Protein AF-A0A094IQG1-F1 (afdb_monomer)

Organism: NCBI:txid1517416

pLDDT: mean 90.73, std 9.0, range [49.84, 98.5]

Secondary structure (DSSP, 8-state):
-----HHHHTTTS---SS--HHHHHHHHHHHHIIIIII---B-TTSPBPHHHHHHHHHHHHHHHHHTT-SSSS-SEEEEEEEETTEEEEEEEE--HHHHHHHHHT----SSS-HHHHHHHHHHHHHHHHHHHHHHHHHHHHHHHHHHHHHHHHHHHS---S-PPSS-HHHHHHHHHHHHHHHHHHHHHHHHHHHHHTT--EEEETTEEEE---HHHIIIIIHHHHHHHTSGGGHHHHHHHHHHHHHHHHT-S-HHHHHHHHHHHHHHHHHHHTT---S---SHHHHHHHHH-GGGT-SS-HHHHHHHHHHIIIIIHHHHS--TTSPPP---HHHHHHHHHHHHHHHHHHHTT-

Foldseek 3Di:
DQDDFQCVLCVPFFQD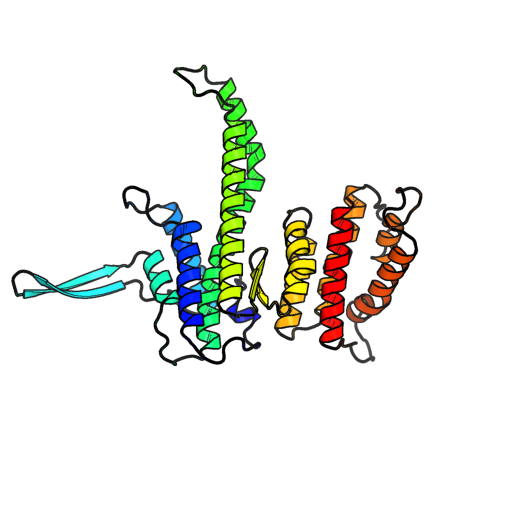QDCDPLLLVLLVQLLCLLCPQQQPQADPVRDGDPVSLVLLVVLQVNLCVNVVHPGLAAQKDWDWDADPNDTDIDMDGDRSSVSLVCNSNPDDPPPDGSRSSSRSSVRSSLQSLLVSLVVLVVLVVCLVVVLVVQQVVVVPDDDDDDDDDDRPSVVSVVVSVVSVVSSVVSQVSSQVSCVVSVGQWHDADSDIAGHDDPCCCVPFVVLLRVLCNPPLLVQLVVLLVQLRSCLSNVHPQSLQSLLSSLLSLLVSLCVVLVQDDPPDPGSLVSLCSCCDVVSVRVDHDVVSVVNVCCCVPRHVLQVDDQVPHDRDDDDSVRSVVSNRVSRVSSSVSSVSD

Radius of gyration: 25.02 Å; Cα contacts (8 Å, |Δi|>4): 399; chains: 1; bounding box: 59×79×74 Å

Structure (mmCIF, N/CA/C/O backbone):
data_AF-A0A094IQG1-F1
#
_entry.id   AF-A0A094IQG1-F1
#
loop_
_atom_site.group_PDB
_atom_site.id
_atom_site.type_symbol
_atom_site.label_atom_id
_atom_site.label_alt_id
_atom_site.label_comp_id
_atom_site.label_asym_id
_atom_site.label_entity_id
_atom_site.label_seq_id
_atom_site.pdbx_PDB_ins_code
_atom_site.Cartn_x
_atom_site.Cartn_y
_atom_site.Cartn_z
_atom_site.occupancy
_atom_site.B_iso_or_equiv
_atom_site.auth_seq_id
_atom_site.auth_comp_id
_atom_site.auth_asym_id
_atom_site.auth_atom_id
_atom_site.pdbx_PDB_model_num
ATOM 1 N N . MET A 1 1 ? 17.086 -0.876 8.211 1.00 49.84 1 MET A N 1
ATOM 2 C CA . MET A 1 1 ? 15.683 -1.314 8.330 1.00 49.84 1 MET A CA 1
ATOM 3 C C . MET A 1 1 ? 15.337 -1.868 6.968 1.00 49.84 1 MET A C 1
ATOM 5 O O . MET A 1 1 ? 15.550 -1.136 6.011 1.00 49.84 1 MET A O 1
ATOM 9 N N . LEU A 1 2 ? 14.987 -3.151 6.881 1.00 68.75 2 LEU A N 1
ATOM 10 C CA . LEU A 1 2 ? 14.598 -3.777 5.615 1.00 68.75 2 LEU A CA 1
ATOM 11 C C . LEU A 1 2 ? 13.294 -3.133 5.148 1.00 68.75 2 LEU A C 1
ATOM 13 O O . LEU A 1 2 ? 12.380 -2.956 5.956 1.00 68.75 2 LEU A O 1
ATOM 17 N N . THR A 1 3 ? 13.241 -2.727 3.887 1.00 82.38 3 THR A N 1
ATOM 18 C CA . THR A 1 3 ? 12.018 -2.232 3.266 1.00 82.38 3 THR A CA 1
ATOM 19 C C . THR A 1 3 ? 11.293 -3.425 2.687 1.00 82.38 3 THR A C 1
ATOM 21 O O . THR A 1 3 ? 11.772 -4.069 1.761 1.00 82.38 3 THR A O 1
ATOM 24 N N . ASP A 1 4 ? 10.122 -3.707 3.231 1.00 87.50 4 ASP A N 1
ATOM 25 C CA . ASP A 1 4 ? 9.270 -4.746 2.691 1.00 87.50 4 ASP A CA 1
ATOM 26 C C . ASP A 1 4 ? 8.713 -4.329 1.317 1.00 87.50 4 ASP A C 1
ATOM 28 O O . ASP A 1 4 ? 8.066 -3.276 1.195 1.00 87.50 4 ASP A O 1
ATOM 32 N N . ILE A 1 5 ? 9.022 -5.124 0.288 1.00 95.06 5 ILE A N 1
ATOM 33 C CA . ILE A 1 5 ? 8.666 -4.871 -1.111 1.00 95.06 5 ILE A CA 1
ATOM 34 C C . ILE A 1 5 ? 7.831 -6.013 -1.682 1.00 95.06 5 ILE A C 1
ATOM 36 O O . ILE A 1 5 ? 8.091 -7.187 -1.423 1.00 95.06 5 ILE A O 1
ATOM 40 N N . PHE A 1 6 ? 6.878 -5.659 -2.546 1.00 95.62 6 PHE A N 1
ATOM 41 C CA . PHE A 1 6 ? 6.045 -6.597 -3.303 1.00 95.62 6 PHE A CA 1
ATOM 42 C C . PHE A 1 6 ? 6.820 -7.791 -3.892 1.00 95.62 6 PHE A C 1
ATOM 44 O O . PHE A 1 6 ? 6.388 -8.932 -3.756 1.00 95.62 6 PHE A O 1
ATOM 51 N N . ALA A 1 7 ? 7.989 -7.559 -4.499 1.00 95.38 7 ALA A N 1
ATOM 52 C CA . ALA A 1 7 ? 8.772 -8.629 -5.118 1.00 95.38 7 ALA A CA 1
ATOM 53 C C . ALA A 1 7 ? 9.269 -9.695 -4.134 1.00 95.38 7 ALA A C 1
ATOM 55 O O . ALA A 1 7 ? 9.339 -10.862 -4.507 1.00 95.38 7 ALA A O 1
ATOM 56 N N . TYR A 1 8 ? 9.588 -9.313 -2.896 1.00 93.56 8 TYR A N 1
ATOM 57 C CA . TYR A 1 8 ? 10.029 -10.258 -1.871 1.00 93.56 8 TYR A CA 1
ATOM 58 C C . TYR A 1 8 ? 8.866 -10.964 -1.196 1.00 93.56 8 TYR A C 1
ATOM 60 O O . TYR A 1 8 ? 8.952 -12.170 -0.985 1.00 93.56 8 TYR A O 1
ATOM 68 N N . ARG A 1 9 ? 7.757 -10.259 -0.947 1.00 92.81 9 ARG A N 1
ATOM 69 C CA . ARG A 1 9 ? 6.551 -10.882 -0.382 1.00 92.81 9 ARG A CA 1
ATOM 70 C C . ARG A 1 9 ? 5.997 -11.993 -1.259 1.00 92.81 9 ARG A C 1
ATOM 72 O O . ARG A 1 9 ? 5.558 -13.015 -0.752 1.00 92.81 9 ARG A O 1
ATOM 79 N N . TYR A 1 10 ? 6.067 -11.809 -2.572 1.00 92.75 10 TYR A N 1
ATOM 80 C CA . TYR A 1 10 ? 5.525 -12.759 -3.537 1.00 92.75 10 TYR A CA 1
ATOM 81 C C . TYR A 1 10 ? 6.598 -13.543 -4.280 1.00 92.75 10 TYR A C 1
ATOM 83 O O . TYR A 1 10 ? 6.317 -14.039 -5.364 1.00 92.75 10 TYR A O 1
ATOM 91 N N . LEU A 1 11 ? 7.819 -13.660 -3.751 1.00 89.88 11 LEU A N 1
ATOM 92 C CA . LEU A 1 11 ? 8.928 -14.308 -4.460 1.00 89.88 11 LEU A CA 1
ATOM 93 C C . LEU A 1 11 ? 8.567 -15.722 -4.949 1.00 89.88 11 LEU A C 1
ATOM 95 O O . LEU A 1 11 ? 8.823 -16.054 -6.105 1.00 89.88 11 LEU A O 1
ATOM 99 N N . ASP A 1 12 ? 7.899 -16.498 -4.096 1.00 88.31 12 ASP A N 1
ATOM 100 C CA . ASP A 1 12 ? 7.552 -17.901 -4.343 1.00 88.31 12 ASP A CA 1
ATOM 101 C C . ASP A 1 12 ? 6.150 -18.102 -4.949 1.00 88.31 12 ASP A C 1
ATOM 103 O O . ASP A 1 12 ? 5.735 -19.239 -5.174 1.00 88.31 12 ASP A O 1
ATOM 107 N N . SER A 1 13 ? 5.429 -17.016 -5.258 1.00 89.44 13 SER A N 1
ATOM 108 C CA . SER A 1 13 ? 4.052 -17.055 -5.776 1.00 89.44 13 SER A CA 1
ATOM 109 C C . SER A 1 13 ? 4.001 -16.509 -7.206 1.00 89.44 13 SER A C 1
ATOM 111 O O . SER A 1 13 ? 3.870 -15.295 -7.369 1.00 89.44 13 SER A O 1
ATOM 113 N N . PRO A 1 14 ? 4.131 -17.334 -8.263 1.00 91.19 14 PRO A N 1
ATOM 114 C CA . PRO A 1 14 ? 4.124 -16.863 -9.649 1.00 91.19 14 PRO A CA 1
ATOM 115 C C . PRO A 1 14 ? 2.818 -16.144 -10.009 1.00 91.19 14 PRO A C 1
ATOM 117 O O . PRO A 1 14 ? 1.730 -16.674 -9.789 1.00 91.19 14 PRO A O 1
ATOM 120 N N . ILE A 1 15 ? 2.928 -14.944 -10.582 1.00 92.56 15 ILE A N 1
ATOM 121 C CA . ILE A 1 15 ? 1.790 -14.125 -11.030 1.00 92.56 15 ILE A CA 1
ATOM 122 C C . ILE A 1 15 ? 1.839 -13.921 -12.552 1.00 92.56 15 ILE A C 1
ATOM 124 O O . ILE A 1 15 ? 0.788 -13.875 -13.193 1.00 92.56 15 ILE A O 1
ATOM 128 N N . TRP A 1 16 ? 3.036 -13.818 -13.145 1.00 94.94 16 TRP A N 1
ATOM 129 C CA . TRP A 1 16 ? 3.202 -13.643 -14.594 1.00 94.94 16 TRP A CA 1
ATOM 130 C C . TRP A 1 16 ? 4.013 -14.762 -15.246 1.00 94.94 16 TRP A C 1
ATOM 132 O O . TRP A 1 16 ? 5.219 -14.870 -15.047 1.00 94.94 16 TRP A O 1
ATOM 142 N N . ASP A 1 17 ? 3.383 -15.501 -16.157 1.00 93.12 17 ASP A N 1
ATOM 143 C CA . ASP A 1 17 ? 4.080 -16.500 -16.981 1.00 93.12 17 ASP A CA 1
ATOM 144 C C . ASP A 1 17 ? 4.894 -15.868 -18.127 1.00 93.12 17 ASP A C 1
ATOM 146 O O . ASP A 1 17 ? 5.839 -16.464 -18.644 1.00 93.12 17 ASP A O 1
ATOM 150 N N . SER A 1 18 ? 4.522 -14.660 -18.565 1.00 94.69 18 SER A N 1
ATOM 151 C CA . SER A 1 18 ? 5.183 -13.943 -19.661 1.00 94.69 18 SER A CA 1
ATOM 152 C C . SER A 1 18 ? 5.024 -12.426 -19.531 1.00 94.69 18 SER A C 1
ATOM 154 O O . SER A 1 18 ? 4.114 -11.941 -18.857 1.00 94.69 18 SER A O 1
ATOM 156 N N . PHE A 1 19 ? 5.913 -11.672 -20.184 1.00 96.19 19 PHE A N 1
ATOM 157 C CA . PHE A 1 19 ? 5.814 -10.217 -20.272 1.00 96.19 19 PHE A CA 1
ATOM 158 C C . PHE A 1 19 ? 5.072 -9.832 -21.552 1.00 96.19 19 PHE A C 1
ATOM 160 O O . PHE A 1 19 ? 5.657 -9.760 -22.634 1.00 96.19 19 PHE A O 1
ATOM 167 N N . ASP A 1 20 ? 3.764 -9.629 -21.427 1.00 94.56 20 ASP A N 1
ATOM 168 C CA . ASP A 1 20 ? 2.890 -9.266 -22.535 1.00 94.56 20 ASP A CA 1
ATOM 169 C C . ASP A 1 20 ? 2.614 -7.750 -22.595 1.00 94.56 20 ASP A C 1
ATOM 171 O O . ASP A 1 20 ? 3.061 -6.941 -21.774 1.00 94.56 20 ASP A O 1
ATOM 175 N N . GLU A 1 21 ? 1.833 -7.345 -23.595 1.00 94.75 21 GLU A N 1
ATOM 176 C CA . GLU A 1 21 ? 1.438 -5.948 -23.773 1.00 94.75 21 GLU A CA 1
ATOM 177 C C . GLU A 1 21 ? 0.577 -5.424 -22.606 1.00 94.75 21 GLU A C 1
ATOM 179 O O . GLU A 1 21 ? 0.576 -4.218 -22.346 1.00 94.75 21 GLU A O 1
ATOM 184 N N . ASN A 1 22 ? -0.136 -6.292 -21.877 1.00 94.69 22 ASN A N 1
ATOM 185 C CA . ASN A 1 22 ? -0.904 -5.880 -20.701 1.00 94.69 22 ASN A CA 1
ATOM 186 C C . ASN A 1 22 ? 0.029 -5.533 -19.541 1.00 94.69 22 ASN A C 1
ATOM 188 O O . ASN A 1 22 ? -0.123 -4.460 -18.958 1.00 94.69 22 ASN A O 1
ATOM 192 N N . ALA A 1 23 ? 1.026 -6.376 -19.260 1.00 95.62 23 ALA A N 1
ATOM 193 C CA . ALA A 1 23 ? 2.052 -6.111 -18.258 1.00 95.62 23 ALA A CA 1
ATOM 194 C C . ALA A 1 23 ? 2.813 -4.817 -18.580 1.00 95.62 23 ALA A C 1
ATOM 196 O O . ALA A 1 23 ? 2.917 -3.928 -17.732 1.00 95.62 23 ALA A O 1
ATOM 197 N N . ARG A 1 24 ? 3.242 -4.637 -19.837 1.00 97.38 24 ARG A N 1
ATOM 198 C CA . ARG A 1 24 ? 3.905 -3.401 -20.282 1.00 97.38 24 ARG A CA 1
ATOM 199 C C . ARG A 1 24 ? 3.027 -2.164 -20.067 1.00 97.38 24 ARG A C 1
ATOM 201 O O . ARG A 1 24 ? 3.486 -1.161 -19.519 1.00 97.38 24 ARG A O 1
ATOM 208 N N . ARG A 1 25 ? 1.753 -2.212 -20.479 1.00 97.25 25 ARG A N 1
ATOM 209 C CA . ARG A 1 25 ? 0.804 -1.097 -20.292 1.00 97.25 25 ARG A CA 1
ATOM 210 C C . ARG A 1 25 ? 0.544 -0.803 -18.824 1.00 97.25 25 ARG A C 1
ATOM 212 O O . ARG A 1 25 ? 0.448 0.372 -18.478 1.00 97.25 25 ARG A O 1
ATOM 219 N N . LEU A 1 26 ? 0.429 -1.831 -17.987 1.00 97.81 26 LEU A N 1
ATOM 220 C CA . LEU A 1 26 ? 0.222 -1.681 -16.553 1.00 97.81 26 LEU A CA 1
ATOM 221 C C . LEU A 1 26 ? 1.387 -0.921 -15.911 1.00 97.81 26 LEU A C 1
ATOM 223 O O . LEU A 1 26 ? 1.141 0.045 -15.193 1.00 97.81 26 LEU A O 1
ATOM 227 N N . LEU A 1 27 ? 2.634 -1.287 -16.227 1.00 98.25 27 LEU A N 1
ATOM 228 C CA . LEU A 1 27 ? 3.822 -0.597 -15.711 1.00 98.25 27 LEU A CA 1
ATOM 229 C C . LEU A 1 27 ? 3.877 0.868 -16.161 1.00 98.25 27 LEU A C 1
ATOM 231 O O . LEU A 1 27 ? 4.081 1.757 -15.334 1.00 98.25 27 LEU A O 1
ATOM 235 N N . VAL A 1 28 ? 3.602 1.140 -17.443 1.00 98.31 28 VAL A N 1
ATOM 236 C CA . VAL A 1 28 ? 3.510 2.516 -17.966 1.00 98.31 28 VAL A CA 1
ATOM 237 C C . VAL A 1 28 ? 2.436 3.314 -17.227 1.00 98.31 28 VAL A C 1
ATOM 239 O O . VAL A 1 28 ? 2.679 4.438 -16.795 1.00 98.31 28 VAL A O 1
ATOM 242 N N . GLN A 1 29 ? 1.237 2.753 -17.075 1.00 98.25 29 GLN A N 1
ATOM 243 C CA . GLN A 1 29 ? 0.121 3.439 -16.425 1.00 98.25 29 GLN A CA 1
ATOM 244 C C . GLN A 1 29 ? 0.401 3.688 -14.941 1.00 98.25 29 GLN A C 1
ATOM 246 O O . GLN A 1 29 ? 0.196 4.805 -14.472 1.00 98.25 29 GLN A O 1
ATOM 251 N N . GLY A 1 30 ? 0.922 2.689 -14.227 1.00 98.25 30 GLY A N 1
ATOM 252 C CA . GLY A 1 30 ? 1.315 2.815 -12.827 1.00 98.25 30 GLY A CA 1
ATOM 253 C C . GLY A 1 30 ? 2.385 3.887 -12.627 1.00 98.25 30 GLY A C 1
ATOM 254 O O . GLY A 1 30 ? 2.223 4.762 -11.776 1.00 98.25 30 GLY A O 1
ATOM 255 N N . PHE A 1 31 ? 3.424 3.899 -13.469 1.00 98.38 31 PHE A N 1
ATOM 256 C CA . PHE A 1 31 ? 4.454 4.936 -13.423 1.00 98.38 31 PHE A CA 1
ATOM 257 C C . PHE A 1 31 ? 3.881 6.334 -13.667 1.00 98.38 31 PHE A C 1
ATOM 259 O O . PHE A 1 31 ? 4.200 7.266 -12.932 1.00 98.38 31 PHE A O 1
ATOM 266 N N . ARG A 1 32 ? 2.992 6.491 -14.654 1.00 98.06 32 ARG A N 1
ATOM 267 C CA . ARG A 1 32 ? 2.353 7.782 -14.944 1.00 98.06 32 ARG A CA 1
ATOM 268 C C . ARG A 1 32 ? 1.488 8.282 -13.792 1.00 98.06 32 ARG A C 1
ATOM 270 O O . ARG A 1 32 ? 1.509 9.475 -13.519 1.00 98.06 32 ARG A O 1
ATOM 277 N N . ILE A 1 33 ? 0.783 7.406 -13.071 1.00 98.19 33 ILE A N 1
ATOM 278 C CA . ILE A 1 33 ? 0.056 7.816 -11.857 1.00 98.19 33 ILE A CA 1
ATOM 279 C C . ILE A 1 33 ? 1.041 8.391 -10.828 1.00 98.19 33 ILE A C 1
ATOM 281 O O . ILE A 1 33 ? 0.826 9.486 -10.305 1.00 98.19 33 ILE A O 1
ATOM 285 N N . VAL A 1 34 ? 2.168 7.714 -10.596 1.00 98.06 34 VAL A N 1
ATOM 286 C CA . VAL A 1 34 ? 3.210 8.205 -9.681 1.00 98.06 34 VAL A CA 1
ATOM 287 C C . VAL A 1 34 ? 3.781 9.549 -10.152 1.00 98.06 34 VAL A C 1
ATOM 289 O O . VAL A 1 34 ? 3.859 10.495 -9.366 1.00 98.06 34 VAL A O 1
ATOM 292 N N . ALA A 1 35 ? 4.154 9.649 -11.427 1.00 97.12 35 ALA A N 1
ATOM 293 C CA . ALA A 1 35 ? 4.825 10.810 -12.001 1.00 97.12 35 ALA A CA 1
ATOM 294 C C . ALA A 1 35 ? 3.927 12.039 -12.160 1.00 97.12 35 ALA A C 1
ATOM 296 O O . ALA A 1 35 ? 4.385 13.159 -11.954 1.00 97.12 35 ALA A O 1
ATOM 297 N N . GLU A 1 36 ? 2.659 11.846 -12.512 1.00 95.12 36 GLU A N 1
ATOM 298 C CA . GLU A 1 36 ? 1.751 12.933 -12.886 1.00 95.12 36 GLU A CA 1
ATOM 299 C C . GLU A 1 36 ? 0.766 13.293 -11.769 1.00 95.12 36 GLU A C 1
ATOM 301 O O . GLU A 1 36 ? 0.328 14.440 -11.701 1.00 95.12 36 GLU A O 1
ATOM 306 N N . GLN A 1 37 ? 0.420 12.348 -10.885 1.00 94.81 37 GLN A N 1
ATOM 307 C CA . GLN A 1 37 ? -0.615 12.547 -9.860 1.00 94.81 37 GLN A CA 1
ATOM 308 C C . GLN A 1 37 ? -0.031 12.601 -8.445 1.00 94.81 37 GLN A C 1
ATOM 310 O O . GLN A 1 37 ? -0.411 13.473 -7.662 1.00 94.81 37 GLN A O 1
ATOM 315 N N . LEU A 1 38 ? 0.911 11.709 -8.108 1.00 95.38 38 LEU A N 1
ATOM 316 C CA . LEU A 1 38 ? 1.458 11.634 -6.746 1.00 95.38 38 LEU A CA 1
ATOM 317 C C . LEU A 1 38 ? 2.616 12.608 -6.522 1.00 95.38 38 LEU A C 1
ATOM 319 O O . LEU A 1 38 ? 2.606 13.374 -5.554 1.00 95.38 38 LEU A O 1
ATOM 323 N N . PHE A 1 39 ? 3.613 12.588 -7.414 1.00 95.69 39 PHE A N 1
ATOM 324 C CA . PHE A 1 39 ? 4.854 13.353 -7.270 1.00 95.69 39 PHE A CA 1
ATOM 325 C C . PHE A 1 39 ? 5.301 14.058 -8.564 1.00 95.69 39 PHE A C 1
ATOM 327 O O . PHE A 1 39 ? 6.392 13.766 -9.072 1.00 95.69 39 PHE A O 1
ATOM 334 N N . PRO A 1 40 ? 4.530 15.048 -9.063 1.00 94.06 40 PRO A N 1
ATOM 335 C CA . PRO A 1 40 ? 4.929 15.850 -10.218 1.00 94.06 40 PRO A CA 1
ATOM 336 C C . PRO A 1 40 ? 6.295 16.505 -10.015 1.00 94.06 40 PRO A C 1
ATOM 338 O O . PRO A 1 40 ? 6.467 17.318 -9.101 1.00 94.06 40 PRO A O 1
ATOM 341 N N . TYR A 1 41 ? 7.253 16.161 -10.878 1.00 92.00 41 TYR A N 1
ATOM 342 C CA . TYR A 1 41 ? 8.649 16.586 -10.741 1.00 92.00 41 TYR A CA 1
ATOM 343 C C . TYR A 1 41 ? 8.864 18.066 -11.074 1.00 92.00 41 TYR A C 1
ATOM 345 O O . TYR A 1 41 ? 9.612 18.758 -10.379 1.00 92.00 41 TYR A O 1
ATOM 353 N N . TYR A 1 42 ? 8.164 18.559 -12.096 1.00 91.56 42 TYR A N 1
ATOM 354 C CA . TYR A 1 42 ? 8.255 19.939 -12.561 1.00 91.56 42 TYR A CA 1
ATOM 355 C C . TYR A 1 42 ? 7.078 20.789 -12.057 1.00 91.56 42 TYR A C 1
ATOM 357 O O . TYR A 1 42 ? 5.987 20.283 -11.762 1.00 91.56 42 TYR A O 1
ATOM 365 N N . ASP A 1 43 ? 7.306 22.089 -11.888 1.00 89.19 43 ASP A N 1
ATOM 366 C CA . ASP A 1 43 ? 6.255 23.081 -11.662 1.00 89.19 43 ASP A CA 1
ATOM 367 C C . ASP A 1 43 ? 5.591 23.521 -12.981 1.00 89.19 43 ASP A C 1
ATOM 369 O O . ASP A 1 43 ? 5.961 23.075 -14.066 1.00 89.19 43 ASP A O 1
ATOM 373 N N . ALA A 1 44 ? 4.588 24.399 -12.892 1.00 87.00 44 ALA A N 1
ATOM 374 C CA . ALA A 1 44 ? 3.877 24.910 -14.067 1.00 87.00 44 ALA A CA 1
ATOM 375 C C . ALA A 1 44 ? 4.775 25.711 -15.035 1.00 87.00 44 ALA A C 1
ATOM 377 O O . ALA A 1 44 ? 4.396 25.916 -16.184 1.00 87.00 44 ALA A O 1
ATOM 378 N N . ASN A 1 45 ? 5.955 26.144 -14.583 1.00 88.25 45 ASN A N 1
ATOM 379 C CA . ASN A 1 45 ? 6.942 26.878 -15.370 1.00 88.25 45 ASN A CA 1
ATOM 380 C C . ASN A 1 45 ? 8.056 25.961 -15.910 1.00 88.25 45 ASN A C 1
ATOM 382 O O . ASN A 1 45 ? 8.989 26.451 -16.543 1.00 88.25 45 ASN A O 1
ATOM 386 N N . GLY A 1 46 ? 7.986 24.649 -15.653 1.00 86.94 46 GLY A N 1
ATOM 387 C CA . GLY A 1 46 ? 8.995 23.675 -16.064 1.00 86.94 46 GLY A CA 1
ATOM 388 C C . GLY A 1 46 ? 10.220 23.592 -15.147 1.00 86.94 46 GLY A C 1
ATOM 389 O O . GLY A 1 46 ? 11.181 22.908 -15.492 1.00 86.94 46 GLY A O 1
ATOM 390 N N . ASN A 1 47 ? 10.214 24.243 -13.980 1.00 89.62 47 ASN A N 1
ATOM 391 C CA . ASN A 1 47 ? 11.325 24.161 -13.030 1.00 89.62 47 ASN A CA 1
ATOM 392 C C . ASN A 1 47 ? 11.207 22.925 -12.138 1.00 89.62 47 ASN A C 1
ATOM 394 O O . ASN A 1 47 ? 10.110 22.519 -11.751 1.00 89.62 47 ASN A O 1
ATOM 398 N N . GLU A 1 48 ? 12.346 22.352 -11.753 1.00 90.50 48 GLU A N 1
ATOM 399 C CA . GLU A 1 48 ? 12.382 21.226 -10.820 1.00 90.50 48 GLU A CA 1
ATOM 400 C C . GLU A 1 48 ? 11.899 21.632 -9.423 1.00 90.50 48 GLU A C 1
ATOM 402 O O . GLU A 1 48 ? 12.378 22.605 -8.832 1.00 90.50 48 GLU A O 1
ATOM 407 N N . LYS A 1 49 ? 11.014 20.827 -8.832 1.00 91.75 49 LYS A N 1
ATOM 408 C CA . LYS A 1 49 ? 10.635 20.980 -7.425 1.00 91.75 49 LYS A CA 1
ATOM 409 C C . LYS A 1 49 ? 11.667 20.294 -6.537 1.00 91.75 49 LYS A C 1
ATOM 411 O O . LYS A 1 49 ? 11.867 19.081 -6.622 1.00 91.75 49 LYS A O 1
ATOM 416 N N . SER A 1 50 ? 12.275 21.048 -5.623 1.00 89.62 50 SER A N 1
ATOM 417 C CA . SER A 1 50 ? 13.266 20.523 -4.670 1.00 89.62 50 SER A CA 1
ATOM 418 C C . SER A 1 50 ? 12.719 19.368 -3.821 1.00 89.62 50 SER A C 1
ATOM 420 O O . SER A 1 50 ? 13.412 18.371 -3.618 1.00 89.62 50 SER A O 1
ATOM 422 N N . GLU A 1 51 ? 11.459 19.463 -3.385 1.00 90.88 51 GLU A N 1
ATOM 423 C CA . GLU A 1 51 ? 10.784 18.396 -2.643 1.00 90.88 51 GLU A CA 1
ATOM 424 C C . GLU A 1 51 ? 10.618 17.132 -3.495 1.00 90.88 51 GLU A C 1
ATOM 426 O O . GLU A 1 51 ? 10.950 16.038 -3.040 1.00 90.88 51 GLU A O 1
ATOM 431 N N . ALA A 1 52 ? 10.169 17.269 -4.749 1.00 91.56 52 ALA A N 1
ATOM 432 C CA . ALA A 1 52 ? 10.018 16.129 -5.647 1.00 91.56 52 ALA A CA 1
ATOM 433 C C . ALA A 1 52 ? 11.372 15.448 -5.878 1.00 91.56 52 ALA A C 1
ATOM 435 O O . ALA A 1 52 ? 11.483 14.233 -5.727 1.00 91.56 52 ALA A O 1
ATOM 436 N N . ARG A 1 53 ? 12.434 16.219 -6.131 1.00 93.31 53 ARG A N 1
ATOM 437 C CA . ARG A 1 53 ? 13.795 15.686 -6.283 1.00 93.31 53 ARG A CA 1
ATOM 438 C C . ARG A 1 53 ? 14.231 14.828 -5.091 1.00 93.31 53 ARG A C 1
ATOM 440 O O . ARG A 1 53 ? 14.828 13.769 -5.295 1.00 93.31 53 ARG A O 1
ATOM 447 N N . ALA A 1 54 ? 13.919 15.253 -3.866 1.00 95.25 54 ALA A N 1
ATOM 448 C CA . ALA A 1 54 ? 14.210 14.477 -2.663 1.00 95.25 54 ALA A CA 1
ATOM 449 C C . ALA A 1 54 ? 13.401 13.168 -2.604 1.00 95.25 54 ALA A C 1
ATOM 451 O O . ALA A 1 54 ? 13.971 12.122 -2.299 1.00 95.25 54 ALA A O 1
ATOM 452 N N . ILE A 1 55 ? 12.109 13.206 -2.953 1.00 95.62 55 ILE A N 1
ATOM 453 C CA . ILE A 1 55 ? 11.230 12.023 -2.979 1.00 95.62 55 ILE A CA 1
ATOM 454 C C . ILE A 1 55 ? 11.736 10.986 -3.981 1.00 95.62 55 ILE A C 1
ATOM 456 O O . ILE A 1 55 ? 11.983 9.845 -3.601 1.00 95.62 55 ILE A O 1
ATOM 460 N N . TRP A 1 56 ? 11.946 11.380 -5.239 1.00 97.56 56 TRP A N 1
ATOM 461 C CA . TRP A 1 56 ? 12.424 10.475 -6.291 1.00 97.56 56 TRP A CA 1
ATOM 462 C C . TRP A 1 56 ? 13.798 9.890 -5.953 1.00 97.56 56 TRP A C 1
ATOM 464 O O . TRP A 1 56 ? 14.040 8.700 -6.148 1.00 97.56 56 TRP A O 1
ATOM 474 N N . GLY A 1 57 ? 14.688 10.701 -5.370 1.00 96.75 57 GLY A N 1
ATOM 475 C CA . GLY A 1 57 ? 15.966 10.220 -4.849 1.00 96.75 57 GLY A CA 1
ATOM 476 C C . GLY A 1 57 ? 15.811 9.201 -3.714 1.00 96.75 57 GLY A C 1
ATOM 477 O O . GLY A 1 57 ? 16.569 8.233 -3.665 1.00 96.75 57 GLY A O 1
ATOM 478 N N . GLY A 1 58 ? 14.838 9.401 -2.822 1.00 96.50 58 GLY A N 1
ATOM 479 C CA . GLY A 1 58 ? 14.501 8.475 -1.742 1.00 96.50 58 GLY A CA 1
ATOM 480 C C . GLY A 1 58 ? 13.942 7.146 -2.250 1.00 96.50 58 GLY A C 1
ATOM 481 O O . GLY A 1 58 ? 14.441 6.100 -1.846 1.00 96.50 58 GLY A O 1
ATOM 482 N N . LEU A 1 59 ? 12.976 7.181 -3.175 1.00 97.19 59 LEU A N 1
ATOM 483 C CA . LEU A 1 59 ? 12.381 5.986 -3.788 1.00 97.19 59 LEU A CA 1
ATOM 484 C C . LEU A 1 59 ? 13.430 5.140 -4.514 1.00 97.19 59 LEU A C 1
ATOM 486 O O . LEU A 1 59 ? 13.531 3.942 -4.260 1.00 97.19 59 LEU A O 1
ATOM 490 N N . ASN A 1 60 ? 14.269 5.778 -5.338 1.00 97.38 60 ASN A N 1
ATOM 491 C CA . ASN A 1 60 ? 15.381 5.106 -6.008 1.00 97.38 60 ASN A CA 1
ATOM 492 C C . ASN A 1 60 ? 16.312 4.415 -5.007 1.00 97.38 60 ASN A C 1
ATOM 494 O O . ASN A 1 60 ? 16.650 3.256 -5.195 1.00 97.38 60 ASN A O 1
ATOM 498 N N . LYS A 1 61 ? 16.716 5.108 -3.932 1.00 96.69 61 LYS A N 1
ATOM 499 C CA . LYS A 1 61 ? 17.619 4.533 -2.924 1.00 96.69 61 LYS A CA 1
ATOM 500 C C . LYS A 1 61 ? 16.990 3.370 -2.161 1.00 96.69 61 LYS A C 1
ATOM 502 O O . LYS A 1 61 ? 17.676 2.377 -1.958 1.00 96.69 61 LYS A O 1
ATOM 507 N N . LYS A 1 62 ? 15.729 3.505 -1.730 1.00 95.88 62 LYS A N 1
ATOM 508 C CA . LYS A 1 62 ? 15.009 2.461 -0.986 1.00 95.88 62 LYS A CA 1
ATOM 509 C C . LYS A 1 62 ? 14.938 1.181 -1.818 1.00 95.88 62 LYS A C 1
ATOM 511 O O . LYS A 1 62 ? 15.452 0.161 -1.386 1.00 95.88 62 LYS A O 1
ATOM 516 N N . LEU A 1 63 ? 14.403 1.255 -3.039 1.00 97.69 63 LEU A N 1
ATOM 517 C CA . LEU A 1 63 ? 14.255 0.059 -3.869 1.00 97.69 63 LEU A CA 1
ATOM 518 C C . LEU A 1 63 ? 15.599 -0.488 -4.364 1.00 97.69 63 LEU A C 1
ATOM 520 O O . LEU A 1 63 ? 15.795 -1.697 -4.345 1.00 97.69 63 LEU A O 1
ATOM 524 N N . ALA A 1 64 ? 16.545 0.370 -4.768 1.00 97.31 64 ALA A N 1
ATOM 525 C CA . ALA A 1 64 ? 17.861 -0.099 -5.203 1.00 97.31 64 ALA A CA 1
ATOM 526 C C . ALA A 1 64 ? 18.586 -0.852 -4.079 1.00 97.31 64 ALA A C 1
ATOM 528 O O . ALA A 1 64 ? 19.215 -1.867 -4.347 1.00 97.31 64 ALA A O 1
ATOM 529 N N . MET A 1 65 ? 18.450 -0.402 -2.826 1.00 96.12 65 MET A N 1
ATOM 530 C CA . MET A 1 65 ? 19.004 -1.108 -1.670 1.00 96.12 65 MET A CA 1
ATOM 531 C C . MET A 1 65 ? 18.415 -2.511 -1.525 1.00 96.12 65 MET A C 1
ATOM 533 O O . MET A 1 65 ? 19.185 -3.453 -1.360 1.00 96.12 65 MET A O 1
ATOM 537 N N . GLU A 1 66 ? 1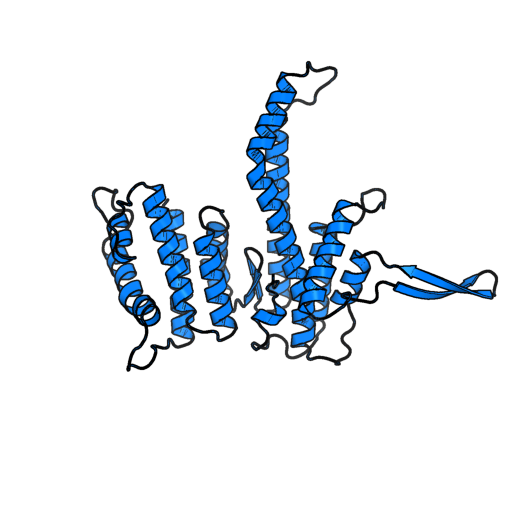7.091 -2.652 -1.629 1.00 95.56 66 GLU A N 1
ATOM 538 C CA . GLU A 1 66 ? 16.450 -3.967 -1.532 1.00 95.56 66 GLU A CA 1
ATOM 539 C C . GLU A 1 66 ? 16.863 -4.880 -2.686 1.00 95.56 66 GLU A C 1
ATOM 541 O O . GLU A 1 66 ? 17.206 -6.028 -2.442 1.00 95.56 66 GLU A O 1
ATOM 546 N N . LEU A 1 67 ? 16.933 -4.371 -3.920 1.00 95.94 67 LEU A N 1
ATOM 547 C CA . LEU A 1 67 ? 17.327 -5.148 -5.105 1.00 95.94 67 LEU A CA 1
ATOM 548 C C . LEU A 1 67 ? 18.847 -5.378 -5.235 1.00 95.94 67 LEU A C 1
ATOM 550 O O . LEU A 1 67 ? 19.302 -5.954 -6.221 1.00 95.94 67 LEU A O 1
ATOM 554 N N . GLY A 1 68 ? 19.662 -4.900 -4.288 1.00 95.38 68 GLY A N 1
ATOM 555 C CA . GLY A 1 68 ? 21.123 -5.035 -4.348 1.00 95.38 68 GLY A CA 1
ATOM 556 C C . GLY A 1 68 ? 21.797 -4.199 -5.449 1.00 95.38 68 GLY A C 1
ATOM 557 O O . GLY A 1 68 ? 22.895 -4.524 -5.903 1.00 95.38 68 GLY A O 1
ATOM 558 N N . LEU A 1 69 ? 21.160 -3.110 -5.881 1.00 95.69 69 LEU A N 1
ATOM 559 C CA . LEU A 1 69 ? 21.622 -2.195 -6.924 1.00 95.69 69 LEU A CA 1
ATOM 560 C C . LEU A 1 69 ? 22.214 -0.904 -6.332 1.00 95.69 69 LEU A C 1
ATOM 562 O O . LEU A 1 69 ? 21.852 -0.453 -5.247 1.00 95.69 69 LEU A O 1
ATOM 566 N N . LYS A 1 70 ? 23.112 -0.246 -7.079 1.00 95.12 70 LYS A N 1
ATOM 567 C CA . LYS A 1 70 ? 23.604 1.103 -6.720 1.00 95.12 70 LYS A CA 1
ATOM 568 C C . LYS A 1 70 ? 22.576 2.195 -7.029 1.00 95.12 70 LYS A C 1
ATOM 570 O O . LYS A 1 70 ? 22.407 3.132 -6.255 1.00 95.12 70 LYS A O 1
ATOM 575 N N . ASP A 1 71 ? 21.924 2.068 -8.175 1.00 96.12 71 ASP A N 1
ATOM 576 C CA . ASP A 1 71 ? 20.835 2.901 -8.676 1.00 96.12 71 ASP A CA 1
ATOM 577 C C . ASP A 1 71 ? 19.921 1.996 -9.511 1.00 96.12 71 ASP A C 1
ATOM 579 O O . ASP A 1 71 ? 20.388 0.989 -10.048 1.00 96.12 71 ASP A O 1
ATOM 583 N N . LEU A 1 72 ? 18.639 2.348 -9.631 1.00 97.38 72 LEU A N 1
ATOM 584 C CA . LEU A 1 72 ? 17.667 1.532 -10.367 1.00 97.38 72 LEU A CA 1
ATOM 585 C C . LEU A 1 72 ? 17.967 1.456 -11.874 1.00 97.38 72 LEU A C 1
ATOM 587 O O . LEU A 1 72 ? 17.715 0.442 -12.512 1.00 97.38 72 LEU A O 1
ATOM 591 N N . SER A 1 73 ? 18.549 2.511 -12.442 1.00 97.06 73 SER A N 1
ATOM 592 C CA . SER A 1 73 ? 19.093 2.520 -13.803 1.00 97.06 73 SER A CA 1
ATOM 593 C C . SER A 1 73 ? 20.369 3.362 -13.855 1.00 97.06 73 SER A C 1
ATOM 595 O O . SER A 1 73 ? 20.724 4.026 -12.877 1.00 97.06 73 SER A O 1
ATOM 597 N N . SER A 1 74 ? 21.044 3.408 -15.012 1.00 95.00 74 SER A N 1
ATOM 598 C CA . SER A 1 74 ? 22.199 4.301 -15.195 1.00 95.00 74 SER A CA 1
ATOM 599 C C . SER A 1 74 ? 21.822 5.755 -14.863 1.00 95.00 74 SER A C 1
ATOM 601 O O . SER A 1 74 ? 20.902 6.294 -15.487 1.00 95.00 74 SER A O 1
ATOM 603 N N . PRO A 1 75 ? 22.522 6.419 -13.923 1.00 93.88 75 PRO A N 1
ATOM 604 C CA . PRO A 1 75 ? 22.273 7.817 -13.589 1.00 93.88 75 PRO A CA 1
ATOM 605 C C . PRO A 1 75 ? 22.937 8.787 -14.570 1.00 93.88 75 PRO A C 1
ATOM 607 O O . PRO A 1 75 ? 22.744 9.993 -14.447 1.00 93.88 75 PRO A O 1
ATOM 610 N N . ILE A 1 76 ? 23.735 8.283 -15.513 1.00 93.44 76 ILE A N 1
ATOM 611 C CA . ILE A 1 76 ? 24.488 9.074 -16.486 1.00 93.44 76 ILE A CA 1
ATOM 612 C C . ILE A 1 76 ? 24.072 8.721 -17.911 1.00 93.44 76 ILE A C 1
ATOM 614 O O . ILE A 1 76 ? 23.710 7.576 -18.200 1.00 93.44 76 ILE A O 1
ATOM 618 N N . TYR A 1 77 ? 24.173 9.703 -18.801 1.00 91.75 77 TYR A N 1
ATOM 619 C CA . TYR A 1 77 ? 24.046 9.515 -20.242 1.00 91.75 77 TYR A CA 1
ATOM 620 C C . TYR A 1 77 ? 25.269 10.039 -20.974 1.00 91.75 77 TYR A C 1
ATOM 622 O O . TYR A 1 77 ? 25.981 10.924 -20.494 1.00 91.75 77 TYR A O 1
ATOM 630 N N . GLY A 1 78 ? 25.475 9.496 -22.167 1.00 90.12 78 GLY A N 1
ATOM 631 C CA . GLY A 1 78 ? 26.519 9.911 -23.083 1.00 90.12 78 GLY A CA 1
ATOM 632 C C . GLY A 1 78 ? 26.150 9.520 -24.506 1.00 90.12 78 GLY A C 1
ATOM 633 O O . GLY A 1 78 ? 25.778 8.373 -24.743 1.00 90.12 78 GLY A O 1
ATOM 634 N N . TYR A 1 79 ? 26.220 10.461 -25.440 1.00 91.25 79 TYR A N 1
ATOM 635 C CA . TYR A 1 79 ? 26.023 10.203 -26.865 1.00 91.25 79 TYR A CA 1
ATOM 636 C C . TYR A 1 79 ? 26.816 11.202 -27.710 1.00 91.25 79 TYR A C 1
ATOM 638 O O . TYR A 1 79 ? 27.224 12.264 -27.240 1.00 91.25 79 TYR A O 1
ATOM 646 N N . TYR A 1 80 ? 27.042 10.859 -28.977 1.00 92.62 80 TYR A N 1
ATOM 647 C CA . TYR A 1 80 ? 27.626 11.784 -29.944 1.00 92.62 80 TYR A CA 1
ATOM 648 C C . TYR A 1 80 ? 26.526 12.615 -30.608 1.00 92.62 80 TYR A C 1
ATOM 650 O O . TYR A 1 80 ? 25.544 12.057 -31.091 1.00 92.62 80 TYR A O 1
ATOM 658 N N . SER A 1 81 ? 26.710 13.932 -30.645 1.00 90.31 81 SER A N 1
ATOM 659 C CA . SER A 1 81 ? 25.859 14.880 -31.366 1.00 90.31 81 SER A CA 1
ATOM 660 C C . SER A 1 81 ? 26.670 15.573 -32.458 1.00 90.31 81 SER A C 1
ATOM 662 O O . SER A 1 81 ? 27.833 15.919 -32.236 1.00 90.31 81 SER A O 1
ATOM 664 N N . ASP A 1 82 ? 26.068 15.777 -33.627 1.00 90.31 82 ASP A N 1
ATOM 665 C CA . ASP A 1 82 ? 26.696 16.512 -34.722 1.00 90.31 82 ASP A CA 1
ATOM 666 C C . ASP A 1 82 ? 26.416 18.011 -34.562 1.00 90.31 82 ASP A C 1
ATOM 668 O O . ASP A 1 82 ? 25.269 18.459 -34.596 1.00 90.31 82 ASP A O 1
ATOM 672 N N . TRP A 1 83 ? 27.473 18.808 -34.412 1.00 82.00 83 TRP A N 1
ATOM 673 C CA . TRP A 1 83 ? 27.387 20.268 -34.397 1.00 82.00 83 TRP A CA 1
ATOM 674 C C . TRP A 1 83 ? 28.362 20.833 -35.426 1.00 82.00 83 TRP A C 1
ATOM 676 O O . TRP A 1 83 ? 29.552 20.522 -35.410 1.00 82.00 83 TRP A O 1
ATOM 686 N N . ASN A 1 84 ? 27.845 21.615 -36.379 1.00 84.81 84 ASN A N 1
ATOM 687 C CA . ASN A 1 84 ? 28.605 22.132 -37.526 1.00 84.81 84 ASN A CA 1
ATOM 688 C C . ASN A 1 84 ? 29.407 21.056 -38.294 1.00 84.81 84 ASN A C 1
ATOM 690 O O . ASN A 1 84 ? 30.516 21.312 -38.756 1.00 84.81 84 ASN A O 1
ATOM 694 N N . GLY A 1 85 ? 28.855 19.844 -38.430 1.00 86.44 85 GLY A N 1
ATOM 695 C CA . GLY A 1 85 ? 29.478 18.744 -39.178 1.00 86.44 85 GLY A CA 1
ATOM 696 C C . GLY A 1 85 ? 30.581 17.981 -38.434 1.00 86.44 85 GLY A C 1
ATOM 697 O O . GLY A 1 85 ? 31.133 17.040 -38.997 1.00 86.44 85 GLY A O 1
ATOM 698 N N . ASN A 1 86 ? 30.879 18.339 -37.180 1.00 88.38 86 ASN A N 1
ATOM 699 C CA . ASN A 1 86 ? 31.798 17.600 -36.316 1.00 88.38 86 ASN A CA 1
ATOM 700 C C . ASN A 1 86 ? 31.032 16.838 -35.228 1.00 88.38 86 ASN A C 1
ATOM 702 O O . ASN A 1 86 ? 30.077 17.357 -34.647 1.00 88.38 86 ASN A O 1
ATOM 706 N N . LYS A 1 87 ? 31.495 15.623 -34.913 1.00 91.25 87 LYS A N 1
ATOM 707 C CA . LYS A 1 87 ? 30.966 14.822 -33.802 1.00 91.25 87 LYS A CA 1
ATOM 708 C C . LYS A 1 87 ? 31.489 15.355 -32.474 1.00 91.25 87 LYS A C 1
ATOM 710 O O . LYS A 1 87 ? 32.692 15.320 -32.220 1.00 91.25 87 LYS A O 1
ATOM 715 N N . HIS A 1 88 ? 30.582 15.770 -31.601 1.00 91.25 88 HIS A N 1
ATOM 716 C CA . HIS A 1 88 ? 30.877 16.174 -30.232 1.00 91.25 88 HIS A CA 1
ATOM 717 C C . HIS A 1 88 ? 30.271 15.174 -29.248 1.00 91.25 88 HIS A C 1
ATOM 719 O O . HIS A 1 88 ? 29.115 14.779 -29.381 1.00 91.25 88 HIS A O 1
ATOM 725 N N . TRP A 1 89 ? 31.055 14.751 -28.255 1.00 91.12 89 TRP A N 1
ATOM 726 C CA . TRP A 1 89 ? 30.549 13.933 -27.155 1.00 91.12 89 TRP A CA 1
ATOM 727 C C . TRP A 1 89 ? 29.759 14.810 -26.182 1.00 91.12 89 TRP A C 1
ATOM 729 O O . TRP A 1 89 ? 30.288 15.789 -25.654 1.00 91.12 89 TRP A O 1
ATOM 739 N N . VAL A 1 90 ? 28.503 14.450 -25.941 1.00 90.75 90 VAL A N 1
ATOM 740 C CA . VAL A 1 90 ? 27.620 15.095 -24.971 1.00 90.75 90 VAL A CA 1
ATOM 741 C C . VAL A 1 90 ? 27.333 14.089 -23.870 1.00 90.75 90 VAL A C 1
ATOM 743 O O . VAL A 1 90 ? 26.820 13.005 -24.137 1.00 90.75 90 VAL A O 1
ATOM 746 N N . SER A 1 91 ? 27.637 14.449 -22.627 1.00 93.00 91 SER A N 1
ATOM 747 C CA . SER A 1 91 ? 27.329 13.628 -21.456 1.00 93.00 91 SER A CA 1
ATOM 748 C C . SER A 1 91 ? 26.787 14.461 -20.310 1.00 93.00 91 SER A C 1
ATOM 750 O O . SER A 1 91 ? 27.096 15.646 -20.192 1.00 93.00 91 SER A O 1
ATOM 752 N N . GLY A 1 92 ? 26.024 13.819 -19.436 1.00 92.31 92 GLY A N 1
ATOM 753 C CA . GLY A 1 92 ? 25.469 14.440 -18.245 1.00 92.31 92 GLY A CA 1
ATOM 754 C C . GLY A 1 92 ? 24.873 13.407 -17.302 1.00 92.31 92 GLY A C 1
ATOM 755 O O . GLY A 1 92 ? 25.061 12.200 -17.475 1.00 92.31 92 GLY A O 1
ATOM 756 N N . SER A 1 93 ? 24.142 13.900 -16.309 1.00 93.25 93 SER A N 1
ATOM 757 C CA . SER A 1 93 ? 23.427 13.066 -15.348 1.00 93.25 93 SER A CA 1
ATOM 758 C C . SER A 1 93 ? 21.929 13.218 -15.539 1.00 93.25 93 SER A C 1
ATOM 760 O O . SER A 1 93 ? 21.426 14.329 -15.704 1.00 93.25 93 SER A O 1
ATOM 762 N N . TRP A 1 94 ? 21.217 12.102 -15.479 1.00 94.19 94 TRP A N 1
ATOM 763 C CA . TRP A 1 94 ? 19.766 12.092 -15.506 1.00 94.19 94 TRP A CA 1
ATOM 764 C C . TRP A 1 94 ? 19.178 12.606 -14.185 1.00 94.19 94 TRP A C 1
ATOM 766 O O . TRP A 1 94 ? 19.688 12.276 -13.105 1.00 94.19 94 TRP A O 1
ATOM 776 N N . PRO A 1 95 ? 18.063 13.359 -14.237 1.00 94.38 95 PRO A N 1
ATOM 777 C CA . PRO A 1 95 ? 17.207 13.567 -13.078 1.00 94.38 95 PRO A CA 1
ATOM 778 C C . PRO A 1 95 ? 16.770 12.231 -12.470 1.00 94.38 95 PRO A C 1
ATOM 780 O O . PRO A 1 95 ? 16.599 11.234 -13.175 1.00 94.38 95 PRO A O 1
ATOM 783 N N . LYS A 1 96 ? 16.535 12.194 -11.152 1.00 94.81 96 LYS A N 1
ATOM 784 C CA . LYS A 1 96 ? 16.158 10.933 -10.486 1.00 94.81 96 LYS A CA 1
ATOM 785 C C . LYS A 1 96 ? 14.812 10.376 -10.955 1.00 94.81 96 LYS A C 1
ATOM 787 O O . LYS A 1 96 ? 14.657 9.160 -10.938 1.00 94.81 96 LYS A O 1
ATOM 792 N N . ILE A 1 97 ? 13.893 11.222 -11.431 1.00 96.38 97 ILE A N 1
ATOM 793 C CA . ILE A 1 97 ? 12.663 10.757 -12.089 1.00 96.38 97 ILE A CA 1
ATOM 794 C C . ILE A 1 97 ? 12.978 9.922 -13.336 1.00 96.38 97 ILE A C 1
ATOM 796 O O . ILE A 1 97 ? 12.472 8.814 -13.442 1.00 96.38 97 ILE A O 1
ATOM 800 N N . THR A 1 98 ? 13.880 10.382 -14.207 1.00 96.81 98 THR A N 1
ATOM 801 C CA . THR A 1 98 ? 14.286 9.664 -15.426 1.00 96.81 98 THR A CA 1
ATOM 802 C C . THR A 1 98 ? 15.006 8.355 -15.104 1.00 96.81 98 THR A C 1
ATOM 804 O O . THR A 1 98 ? 14.814 7.362 -15.792 1.00 96.81 98 THR A O 1
ATOM 807 N N . VAL A 1 99 ? 15.796 8.312 -14.025 1.00 97.50 99 VAL A N 1
ATOM 808 C CA . VAL A 1 99 ? 16.404 7.054 -13.548 1.00 97.50 99 VAL A CA 1
ATOM 809 C C . VAL A 1 99 ? 15.331 6.037 -13.143 1.00 97.50 99 VAL A C 1
ATOM 811 O O . VAL A 1 99 ? 15.399 4.869 -13.513 1.00 97.50 99 VAL A O 1
ATOM 814 N N . CYS A 1 100 ? 14.311 6.476 -12.404 1.00 98.25 100 CYS A N 1
ATOM 815 C CA . CYS A 1 100 ? 13.211 5.593 -12.012 1.00 98.25 100 CYS A CA 1
ATOM 816 C C . CYS A 1 100 ? 12.350 5.193 -13.218 1.00 98.25 100 CYS A C 1
ATOM 818 O O . CYS A 1 100 ? 11.950 4.039 -13.322 1.00 98.25 100 CYS A O 1
ATOM 820 N N . GLU A 1 101 ? 12.097 6.123 -14.139 1.00 98.25 101 GLU A N 1
ATOM 821 C CA . GLU A 1 101 ? 11.360 5.883 -15.381 1.00 98.25 101 GLU A CA 1
ATOM 822 C C . GLU A 1 101 ? 12.040 4.812 -16.230 1.00 98.25 101 GLU A C 1
ATOM 824 O O . GLU A 1 101 ? 11.411 3.821 -16.585 1.00 98.25 101 GLU A O 1
ATOM 829 N N . ASN A 1 102 ? 13.342 4.960 -16.480 1.00 98.00 102 ASN A N 1
ATOM 830 C CA . ASN A 1 102 ? 14.120 4.008 -17.267 1.00 98.00 102 ASN A CA 1
ATOM 831 C C . ASN A 1 102 ? 14.127 2.606 -16.647 1.00 98.00 102 ASN A C 1
ATOM 833 O O . ASN A 1 102 ? 14.190 1.623 -17.374 1.00 98.00 102 ASN A O 1
ATOM 837 N N . PHE A 1 103 ? 14.063 2.501 -15.318 1.00 98.38 103 PHE A N 1
ATOM 838 C CA . PHE A 1 103 ? 13.934 1.215 -14.636 1.00 98.38 103 PHE A CA 1
ATOM 839 C C . PHE A 1 103 ? 12.537 0.605 -14.802 1.00 98.38 103 PHE A C 1
ATOM 841 O O . PHE A 1 103 ? 12.409 -0.559 -15.188 1.00 98.38 103 PHE A O 1
ATOM 848 N N . VAL A 1 104 ? 11.484 1.385 -14.526 1.00 98.12 104 VAL A N 1
ATOM 849 C CA . VAL A 1 104 ? 10.097 0.894 -14.571 1.00 98.12 104 VAL A CA 1
ATOM 850 C C . VAL A 1 104 ? 9.658 0.572 -16.000 1.00 98.12 104 VAL A C 1
ATOM 852 O O . VAL A 1 104 ? 8.898 -0.369 -16.215 1.00 98.12 104 VAL A O 1
ATOM 855 N N . LEU A 1 105 ? 10.146 1.336 -16.976 1.00 98.06 105 LEU A N 1
ATOM 856 C CA . LEU A 1 105 ? 9.779 1.230 -18.388 1.00 98.06 105 LEU A CA 1
ATOM 857 C C . LEU A 1 105 ? 10.854 0.546 -19.239 1.00 98.06 105 LEU A C 1
ATOM 859 O O . LEU A 1 105 ? 10.793 0.633 -20.465 1.00 98.06 105 LEU A O 1
ATOM 863 N N . ALA A 1 106 ? 11.829 -0.114 -18.605 1.00 97.00 106 ALA A N 1
ATOM 864 C CA . ALA A 1 106 ? 12.848 -0.882 -19.307 1.00 97.00 106 ALA A CA 1
ATOM 865 C C . ALA A 1 106 ? 12.207 -1.883 -20.282 1.00 97.00 106 ALA A C 1
ATOM 867 O O . ALA A 1 106 ? 11.154 -2.462 -20.000 1.00 97.00 106 ALA A O 1
ATOM 868 N N . GLU A 1 107 ? 12.857 -2.112 -21.420 1.00 96.00 107 GLU A N 1
ATOM 869 C CA . GLU A 1 107 ? 12.474 -3.212 -22.299 1.00 96.00 107 GLU A CA 1
ATOM 870 C C . GLU A 1 107 ? 12.784 -4.547 -21.615 1.00 96.00 107 GLU A C 1
ATOM 872 O O . GLU A 1 107 ? 13.802 -4.695 -20.936 1.00 96.00 107 GLU A O 1
ATOM 877 N N . TYR A 1 108 ? 11.887 -5.518 -21.775 1.00 96.75 108 TYR A N 1
ATOM 878 C CA . TYR A 1 108 ? 12.111 -6.861 -21.263 1.00 96.75 108 TYR A CA 1
ATOM 879 C C . TYR A 1 108 ? 13.030 -7.626 -22.216 1.00 96.75 108 TYR A C 1
ATOM 881 O O . TYR A 1 108 ? 12.657 -7.909 -23.354 1.00 96.75 108 TYR A O 1
ATOM 889 N N . ASP A 1 109 ? 14.226 -7.960 -21.741 1.00 95.25 109 ASP A N 1
ATOM 890 C CA . ASP A 1 109 ? 15.273 -8.635 -22.516 1.00 95.25 109 ASP A CA 1
ATOM 891 C C . ASP A 1 109 ? 15.365 -10.147 -22.244 1.00 95.25 109 ASP A C 1
ATOM 893 O O . ASP A 1 109 ? 16.176 -10.841 -22.857 1.00 95.25 109 ASP A O 1
ATOM 897 N N . GLY A 1 110 ? 14.539 -10.673 -21.332 1.00 94.50 110 GLY A N 1
ATOM 898 C CA . GLY A 1 110 ? 14.547 -12.086 -20.952 1.00 94.50 110 GLY A CA 1
ATOM 899 C C . GLY A 1 110 ? 15.699 -12.506 -20.033 1.00 94.50 110 GLY A C 1
ATOM 900 O O . GLY A 1 110 ? 15.859 -13.700 -19.790 1.00 94.50 110 GLY A O 1
ATOM 901 N N . SER A 1 111 ? 16.498 -11.566 -19.512 1.00 94.75 111 SER A N 1
ATOM 902 C CA . SER A 1 111 ? 17.608 -11.865 -18.589 1.00 94.75 111 SER A CA 1
ATOM 903 C C . SER A 1 111 ? 17.150 -12.414 -17.231 1.00 94.75 111 SER A C 1
ATOM 905 O O . SER A 1 111 ? 17.882 -13.160 -16.582 1.00 94.75 111 SER A O 1
ATOM 907 N N . VAL A 1 112 ? 15.927 -12.074 -16.826 1.00 96.12 112 VAL A N 1
ATOM 908 C CA . VAL A 1 112 ? 15.221 -12.587 -15.644 1.00 96.12 112 VAL A CA 1
ATOM 909 C C . VAL A 1 112 ? 13.847 -13.120 -16.052 1.00 96.12 112 VAL A C 1
ATOM 911 O O . VAL A 1 112 ? 13.371 -12.859 -17.163 1.00 96.12 112 VAL A O 1
ATOM 914 N N . THR A 1 113 ? 13.173 -13.856 -15.166 1.00 97.44 113 THR A N 1
ATOM 915 C CA . THR A 1 113 ? 11.797 -14.303 -15.434 1.00 97.44 113 THR A CA 1
ATOM 916 C C . THR A 1 113 ? 10.867 -13.098 -15.601 1.00 97.44 113 THR A C 1
ATOM 918 O O . THR A 1 113 ? 11.084 -12.041 -15.005 1.00 97.44 113 THR A O 1
ATOM 921 N N . ALA A 1 114 ? 9.824 -13.237 -16.423 1.00 97.19 114 ALA A N 1
ATOM 922 C CA . ALA A 1 114 ? 8.839 -12.171 -16.604 1.00 97.19 114 ALA A CA 1
ATOM 923 C C . ALA A 1 114 ? 8.172 -11.790 -15.273 1.00 97.19 114 ALA A C 1
ATOM 925 O O . ALA A 1 114 ? 7.959 -10.612 -14.995 1.00 97.19 114 ALA A O 1
ATOM 926 N N . ASP A 1 115 ? 7.912 -12.790 -14.436 1.00 97.06 115 ASP A N 1
ATOM 927 C CA . ASP A 1 115 ? 7.392 -12.631 -13.086 1.00 97.06 115 ASP A CA 1
ATOM 928 C C . ASP A 1 115 ? 8.280 -11.744 -12.205 1.00 97.06 115 ASP A C 1
ATOM 930 O O . ASP A 1 115 ? 7.821 -10.712 -11.709 1.00 97.06 115 ASP A O 1
ATOM 934 N N . GLN A 1 116 ? 9.569 -12.082 -12.086 1.00 97.44 116 GLN A N 1
ATOM 935 C CA . GLN A 1 116 ? 10.533 -11.274 -11.341 1.00 97.44 116 GLN A CA 1
ATOM 936 C C . GLN A 1 116 ? 10.609 -9.861 -11.921 1.00 97.44 116 GLN A C 1
ATOM 938 O O . GLN A 1 116 ? 10.538 -8.881 -11.177 1.00 97.44 116 GLN A O 1
ATOM 943 N N . PHE A 1 117 ? 10.692 -9.749 -13.253 1.00 98.19 117 PHE A N 1
ATOM 944 C CA . PHE A 1 117 ? 10.755 -8.464 -13.933 1.00 98.19 117 PHE A CA 1
ATOM 945 C C . PHE A 1 117 ? 9.590 -7.573 -13.503 1.00 98.19 117 PHE A C 1
ATOM 947 O O . PHE A 1 117 ? 9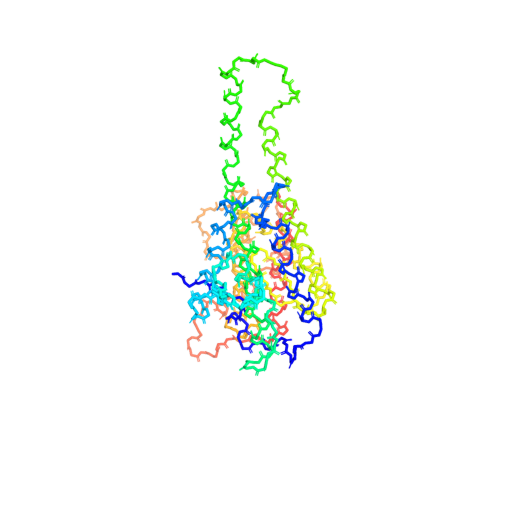.820 -6.490 -12.973 1.00 98.19 117 PHE A O 1
ATOM 954 N N . VAL A 1 118 ? 8.343 -8.023 -13.657 1.00 97.94 118 VAL A N 1
ATOM 955 C CA . VAL A 1 118 ? 7.161 -7.208 -13.345 1.00 97.94 118 VAL A CA 1
ATOM 956 C C . VAL A 1 118 ? 7.060 -6.899 -11.848 1.00 97.94 118 VAL A C 1
ATOM 958 O O . VAL A 1 118 ? 6.789 -5.750 -11.488 1.00 97.94 118 VAL A O 1
ATOM 961 N N . LYS A 1 119 ? 7.340 -7.870 -10.971 1.00 97.94 119 LYS A N 1
ATOM 962 C CA . LYS A 1 119 ? 7.294 -7.697 -9.510 1.00 97.94 119 LYS A CA 1
ATOM 963 C C . LYS A 1 119 ? 8.250 -6.622 -9.001 1.00 97.94 119 LYS A C 1
ATOM 965 O O . LYS A 1 119 ? 7.860 -5.786 -8.182 1.00 97.94 119 LYS A O 1
ATOM 970 N N . GLU A 1 120 ? 9.480 -6.589 -9.503 1.00 98.12 120 GLU A N 1
ATOM 971 C CA . GLU A 1 120 ? 10.460 -5.561 -9.132 1.00 98.12 120 GLU A CA 1
ATOM 972 C C . GLU A 1 120 ? 9.992 -4.152 -9.540 1.00 98.12 120 GLU A C 1
ATOM 974 O O . GLU A 1 120 ? 10.142 -3.198 -8.775 1.00 98.12 120 GLU A O 1
ATOM 979 N N . ARG A 1 121 ? 9.356 -4.004 -10.713 1.00 98.31 121 ARG A N 1
ATOM 980 C CA . ARG A 1 121 ? 8.816 -2.705 -11.162 1.00 98.31 121 ARG A CA 1
ATOM 981 C C . ARG A 1 121 ? 7.550 -2.313 -10.399 1.00 98.31 121 ARG A C 1
ATOM 983 O O . ARG A 1 121 ? 7.385 -1.143 -10.061 1.00 98.31 121 ARG A O 1
ATOM 990 N N . LEU A 1 122 ? 6.670 -3.262 -10.080 1.00 98.06 122 LEU A N 1
ATOM 991 C CA . LEU A 1 122 ? 5.498 -2.994 -9.239 1.00 98.06 122 LEU A CA 1
ATOM 992 C C . LEU A 1 122 ? 5.887 -2.631 -7.805 1.00 98.06 122 LEU A C 1
ATOM 994 O O . LEU A 1 122 ? 5.229 -1.784 -7.207 1.00 98.06 122 LEU A O 1
ATOM 998 N N . SER A 1 123 ? 7.000 -3.165 -7.298 1.00 98.31 123 SER A N 1
ATOM 999 C CA . SER A 1 123 ? 7.569 -2.754 -6.008 1.00 98.31 123 SER A CA 1
ATOM 1000 C C . SER A 1 123 ? 7.889 -1.258 -5.978 1.00 98.31 123 SER A C 1
ATOM 1002 O O . SER A 1 123 ? 7.647 -0.593 -4.974 1.00 98.31 123 SER A O 1
ATOM 1004 N N . PHE A 1 124 ? 8.368 -0.684 -7.090 1.00 98.50 124 PHE A N 1
ATOM 1005 C CA . PHE A 1 124 ? 8.563 0.765 -7.191 1.00 98.50 124 PHE A CA 1
ATOM 1006 C C . PHE A 1 124 ? 7.244 1.533 -7.042 1.00 98.50 124 PHE A C 1
ATOM 1008 O O . PHE A 1 124 ? 7.171 2.511 -6.294 1.00 98.50 124 PHE A O 1
ATOM 1015 N N . ILE A 1 125 ? 6.205 1.089 -7.755 1.00 98.44 125 ILE A N 1
ATOM 1016 C CA . ILE A 1 125 ? 4.883 1.724 -7.738 1.00 98.44 125 ILE A CA 1
ATOM 1017 C C . ILE A 1 125 ? 4.286 1.641 -6.326 1.00 98.44 125 ILE A C 1
ATOM 1019 O O . ILE A 1 125 ? 3.865 2.664 -5.791 1.00 98.44 125 ILE A O 1
ATOM 1023 N N . GLU A 1 126 ? 4.333 0.474 -5.683 1.00 98.31 126 GLU A N 1
ATOM 1024 C CA . GLU A 1 126 ? 3.883 0.283 -4.299 1.00 98.31 126 GLU A CA 1
ATOM 1025 C C . GLU A 1 126 ? 4.585 1.239 -3.325 1.00 98.31 126 GLU A C 1
ATOM 1027 O O . GLU A 1 126 ? 3.921 1.958 -2.576 1.00 98.31 126 GLU A O 1
ATOM 1032 N N . LEU A 1 127 ? 5.921 1.307 -3.367 1.00 97.81 127 LEU A N 1
ATOM 1033 C CA . LEU A 1 127 ? 6.691 2.183 -2.481 1.00 97.81 127 LEU A CA 1
ATOM 1034 C C . LEU A 1 127 ? 6.358 3.662 -2.691 1.00 97.81 127 LEU A C 1
ATOM 1036 O O . LEU A 1 127 ? 6.337 4.429 -1.727 1.00 97.81 127 LEU A O 1
ATOM 1040 N N . ALA A 1 128 ? 6.082 4.078 -3.927 1.00 97.94 128 ALA A N 1
ATOM 1041 C CA . ALA A 1 128 ? 5.660 5.443 -4.211 1.00 97.94 128 ALA A CA 1
ATOM 1042 C C . ALA A 1 128 ? 4.293 5.763 -3.586 1.00 97.94 128 ALA A C 1
ATOM 1044 O O . ALA A 1 128 ? 4.129 6.815 -2.962 1.00 97.94 128 ALA A O 1
ATOM 1045 N N . PHE A 1 129 ? 3.332 4.848 -3.702 1.00 98.00 129 PHE A N 1
ATOM 1046 C CA . PHE A 1 129 ? 2.021 4.992 -3.073 1.00 98.00 129 PHE A CA 1
ATOM 1047 C C . PHE A 1 129 ? 2.122 5.019 -1.542 1.00 98.00 129 PHE A C 1
ATOM 1049 O O . PHE A 1 129 ? 1.606 5.951 -0.920 1.00 98.00 129 PHE A O 1
ATOM 1056 N N . ARG A 1 130 ? 2.890 4.100 -0.945 1.00 95.81 130 ARG A N 1
ATOM 1057 C CA . ARG A 1 130 ? 3.157 4.076 0.502 1.00 95.81 130 ARG A CA 1
ATOM 1058 C C . ARG A 1 130 ? 3.806 5.375 0.980 1.00 95.81 130 ARG A C 1
ATOM 1060 O O . ARG A 1 130 ? 3.365 5.969 1.957 1.00 95.81 130 ARG A O 1
ATOM 1067 N N . GLN A 1 131 ? 4.790 5.892 0.241 1.00 96.00 131 GLN A N 1
ATOM 1068 C CA . GLN A 1 131 ? 5.446 7.159 0.573 1.00 96.00 131 GLN A CA 1
ATOM 1069 C C . GLN A 1 131 ? 4.478 8.352 0.546 1.00 96.00 131 GLN A C 1
ATOM 1071 O O . GLN A 1 131 ? 4.654 9.307 1.310 1.00 96.00 131 GLN A O 1
ATOM 1076 N N . ARG A 1 132 ? 3.481 8.338 -0.348 1.00 95.62 132 ARG A N 1
ATOM 1077 C CA . ARG A 1 132 ? 2.449 9.380 -0.408 1.00 95.62 132 ARG A CA 1
ATOM 1078 C C . ARG A 1 132 ? 1.495 9.271 0.775 1.00 95.62 132 ARG A C 1
ATOM 1080 O O . ARG A 1 132 ? 1.152 10.298 1.357 1.00 95.62 132 ARG A O 1
ATOM 1087 N N . GLU A 1 133 ? 1.101 8.055 1.123 1.00 93.81 133 GLU A N 1
ATOM 1088 C CA . GLU A 1 133 ? 0.244 7.762 2.269 1.00 93.81 133 GLU A CA 1
ATOM 1089 C C . GLU A 1 133 ? 0.892 8.195 3.589 1.00 93.81 133 GLU A C 1
ATOM 1091 O O . GLU A 1 133 ? 0.270 8.923 4.359 1.00 93.81 133 GLU A O 1
ATOM 1096 N N . GLU A 1 134 ? 2.174 7.873 3.795 1.00 92.81 134 GLU A N 1
ATOM 1097 C CA . GLU A 1 134 ? 2.973 8.331 4.943 1.00 92.81 134 GLU A CA 1
ATOM 1098 C C . GLU A 1 134 ? 2.948 9.861 5.072 1.00 92.81 134 GLU A C 1
ATOM 1100 O O . GLU A 1 134 ? 2.602 10.398 6.125 1.00 92.81 134 GLU A O 1
ATOM 1105 N N . LYS A 1 135 ? 3.224 10.581 3.975 1.00 92.62 135 LYS A N 1
ATOM 1106 C CA . LYS A 1 135 ? 3.185 12.051 3.962 1.00 92.62 135 LYS A CA 1
ATOM 1107 C C . LYS A 1 135 ? 1.807 12.605 4.312 1.00 92.62 135 LYS A C 1
ATOM 1109 O O . LYS A 1 135 ? 1.708 13.604 5.020 1.00 92.62 135 LYS A O 1
ATOM 1114 N N . LEU A 1 136 ? 0.739 11.999 3.794 1.00 93.38 136 LEU A N 1
ATOM 1115 C CA . LEU A 1 136 ? -0.623 12.421 4.115 1.00 93.38 136 LEU A CA 1
ATOM 1116 C C . LEU A 1 136 ? -0.973 12.127 5.571 1.00 93.38 136 LEU A C 1
ATOM 1118 O O . LEU A 1 136 ? -1.603 12.963 6.208 1.00 93.38 136 LEU A O 1
ATOM 1122 N N . SER A 1 137 ? -0.518 11.001 6.116 1.00 90.25 137 SER A N 1
ATOM 1123 C CA . SER A 1 137 ? -0.688 10.668 7.530 1.00 90.25 137 SER A CA 1
ATOM 1124 C C . SER A 1 137 ? -0.005 11.699 8.437 1.00 90.25 137 SER A C 1
ATOM 1126 O O . SER A 1 137 ? -0.632 12.228 9.354 1.00 90.25 137 SER A O 1
ATOM 1128 N N . GLU A 1 138 ? 1.231 12.100 8.121 1.00 91.88 138 GLU A N 1
ATOM 1129 C CA . GLU A 1 138 ? 1.946 13.171 8.834 1.00 91.88 138 GLU A CA 1
ATOM 1130 C C . GLU A 1 138 ? 1.224 14.530 8.738 1.00 91.88 138 GLU A C 1
ATOM 1132 O O . GLU A 1 138 ? 1.108 15.274 9.723 1.00 91.88 138 GLU A O 1
ATOM 1137 N N . LEU A 1 139 ? 0.699 14.863 7.554 1.00 90.00 139 LEU A N 1
ATOM 1138 C CA . LEU A 1 139 ? -0.095 16.076 7.338 1.00 90.00 139 LEU A CA 1
ATOM 1139 C C . LEU A 1 139 ? -1.401 16.049 8.143 1.00 90.00 139 LEU A C 1
ATOM 1141 O O . LEU A 1 139 ? -1.729 17.043 8.791 1.00 90.00 139 LEU A O 1
ATOM 1145 N N . ASN A 1 140 ? -2.100 14.915 8.154 1.00 91.19 140 ASN A N 1
ATOM 1146 C CA . ASN A 1 140 ? -3.339 14.708 8.898 1.00 91.19 140 ASN A CA 1
ATOM 1147 C C . ASN A 1 140 ? -3.094 14.809 10.411 1.00 91.19 140 ASN A C 1
ATOM 1149 O O . ASN A 1 140 ? -3.798 15.546 11.099 1.00 91.19 140 ASN A O 1
ATOM 1153 N N . ALA A 1 141 ? -2.051 14.152 10.926 1.00 90.44 141 ALA A N 1
ATOM 1154 C CA . ALA A 1 141 ? -1.712 14.164 12.349 1.00 90.44 141 ALA A CA 1
ATOM 1155 C C . ALA A 1 141 ? -1.289 15.556 12.855 1.00 90.44 141 ALA A C 1
ATOM 1157 O O . ALA A 1 141 ? -1.483 15.893 14.025 1.00 90.44 141 ALA A O 1
ATOM 1158 N N . SER A 1 142 ? -0.715 16.390 11.982 1.00 91.56 142 SER A N 1
ATOM 1159 C CA . SER A 1 142 ? -0.315 17.765 12.310 1.00 91.56 142 SER A CA 1
ATOM 1160 C C . SER A 1 142 ? -1.387 18.820 12.003 1.00 91.56 142 SER A C 1
ATOM 1162 O O . SER A 1 142 ? -1.191 19.993 12.339 1.00 91.56 142 SER A O 1
ATOM 1164 N N . LEU A 1 143 ? -2.523 18.435 11.406 1.00 90.56 143 LEU A N 1
ATOM 1165 C CA . LEU A 1 143 ? -3.525 19.363 10.879 1.00 90.56 143 LEU A CA 1
ATOM 1166 C C . LEU A 1 143 ? -4.091 20.291 11.952 1.00 90.56 143 LEU A C 1
ATOM 1168 O O . LEU A 1 143 ? -4.084 21.505 11.762 1.00 90.56 143 LEU A O 1
ATOM 1172 N N . ASP A 1 144 ? -4.541 19.754 13.086 1.00 89.94 144 ASP A N 1
ATOM 1173 C CA . ASP A 1 144 ? -5.197 20.570 14.114 1.00 89.94 144 ASP A CA 1
ATOM 1174 C C . ASP A 1 144 ? -4.252 21.617 14.709 1.00 89.94 144 ASP A C 1
ATOM 1176 O O . ASP A 1 144 ? -4.641 22.772 14.888 1.00 89.94 144 ASP A O 1
ATOM 1180 N N . LYS A 1 145 ? -2.980 21.259 14.929 1.00 91.69 145 LYS A N 1
ATOM 1181 C CA . LYS A 1 145 ? -1.954 22.213 15.381 1.00 91.69 145 LYS A CA 1
ATOM 1182 C C . LYS A 1 145 ? -1.751 23.331 14.356 1.00 91.69 145 LYS A C 1
ATOM 1184 O O . LYS A 1 145 ? -1.680 24.501 14.727 1.00 91.69 145 LYS A O 1
ATOM 1189 N N . ARG A 1 146 ? -1.701 22.988 13.064 1.00 90.38 146 ARG A N 1
ATOM 1190 C CA . ARG A 1 146 ? -1.550 23.962 11.969 1.00 90.38 146 ARG A CA 1
ATOM 1191 C C . ARG A 1 146 ? -2.768 24.876 11.835 1.00 90.38 146 ARG A C 1
ATOM 1193 O O . ARG A 1 146 ? -2.597 26.070 11.610 1.00 90.38 146 ARG A O 1
ATOM 1200 N N . VAL A 1 147 ? -3.976 24.336 12.004 1.00 90.50 147 VAL A N 1
ATOM 1201 C CA . VAL A 1 147 ? -5.228 25.106 11.995 1.00 90.50 147 VAL A CA 1
ATOM 1202 C C . VAL A 1 147 ? -5.255 26.096 13.159 1.00 90.50 147 VAL A C 1
ATOM 1204 O O . VAL A 1 147 ? -5.443 27.289 12.930 1.00 90.50 147 VAL A O 1
ATOM 1207 N N . GLN A 1 148 ? -4.977 25.638 14.384 1.00 89.62 148 GLN A N 1
ATOM 1208 C CA . GLN A 1 148 ? -4.926 26.503 15.568 1.00 89.62 148 GLN A CA 1
ATOM 1209 C C . GLN A 1 148 ? -3.905 27.635 15.408 1.00 89.62 148 GLN A C 1
ATOM 1211 O O . GLN A 1 148 ? -4.199 28.790 15.723 1.00 89.62 148 GLN A O 1
ATOM 1216 N N . GLN A 1 149 ? -2.719 27.324 14.878 1.00 89.50 149 GLN A N 1
ATOM 1217 C CA . GLN A 1 149 ? -1.695 28.328 14.615 1.00 89.50 149 GLN A CA 1
ATOM 1218 C C . GLN A 1 149 ? -2.157 29.354 13.568 1.00 89.50 149 GLN A C 1
ATOM 1220 O O . GLN A 1 149 ? -2.027 30.557 13.798 1.00 89.50 149 GLN A O 1
ATOM 1225 N N . ALA A 1 150 ? -2.738 28.910 12.450 1.00 86.75 150 ALA A N 1
ATOM 1226 C CA . ALA A 1 150 ? -3.209 29.806 11.394 1.00 86.75 150 ALA A CA 1
ATOM 1227 C C . ALA A 1 150 ? -4.337 30.735 11.875 1.00 86.75 150 ALA A C 1
ATOM 1229 O O . ALA A 1 150 ? -4.366 31.917 11.527 1.00 86.75 150 ALA A O 1
ATOM 1230 N N . GLU A 1 151 ? -5.244 30.228 12.710 1.00 87.31 151 GLU A N 1
ATOM 1231 C CA . GLU A 1 151 ? -6.302 31.027 13.331 1.00 87.31 151 GLU A CA 1
ATOM 1232 C C . GLU A 1 151 ? -5.750 32.053 14.327 1.00 87.31 151 GLU A C 1
ATOM 1234 O O . GLU A 1 151 ? -6.201 33.202 14.346 1.00 87.31 151 GLU A O 1
ATOM 1239 N N . LEU A 1 152 ? -4.759 31.673 15.139 1.00 86.25 152 LEU A N 1
ATOM 1240 C CA . LEU A 1 152 ? -4.106 32.580 16.082 1.00 86.25 152 LEU A CA 1
ATOM 1241 C C . LEU A 1 152 ? -3.363 33.706 15.348 1.00 86.25 152 LEU A C 1
ATOM 1243 O O . LEU A 1 152 ? -3.532 34.881 15.676 1.00 86.25 152 LEU A O 1
ATOM 1247 N N . GLU A 1 153 ? -2.600 33.367 14.308 1.00 84.62 153 GLU A N 1
ATOM 1248 C CA . GLU A 1 153 ? -1.901 34.341 13.464 1.00 84.62 153 GLU A CA 1
ATOM 1249 C C . GLU A 1 153 ? -2.874 35.295 12.757 1.00 84.62 153 GLU A C 1
ATOM 1251 O O . GLU A 1 153 ? -2.604 36.497 12.647 1.00 84.62 153 GLU A O 1
ATOM 1256 N N . ALA A 1 154 ? -4.028 34.785 12.315 1.00 82.56 154 ALA A N 1
ATOM 1257 C CA . ALA A 1 154 ? -5.074 35.590 11.698 1.00 82.56 154 ALA A CA 1
ATOM 1258 C C . ALA A 1 154 ? -5.720 36.585 12.674 1.00 82.56 154 ALA A C 1
ATOM 1260 O O . ALA A 1 154 ? -6.118 37.665 12.236 1.00 82.56 154 ALA A O 1
ATOM 1261 N N . LYS A 1 155 ? -5.793 36.246 13.970 1.00 81.06 155 LYS A N 1
ATOM 1262 C CA . LYS A 1 155 ? -6.275 37.132 15.044 1.00 81.06 155 LYS A CA 1
ATOM 1263 C C . LYS A 1 155 ? -5.231 38.174 15.464 1.00 81.06 15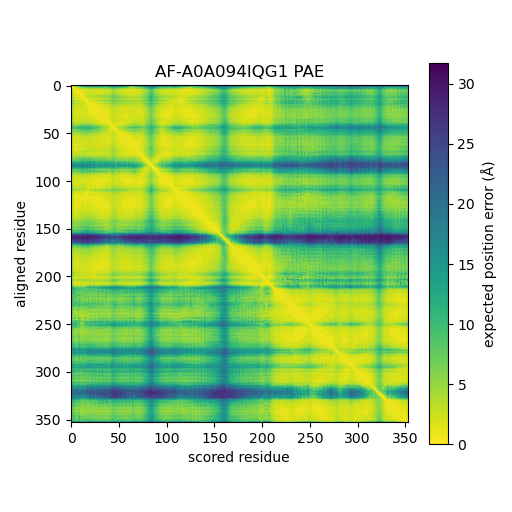5 LYS A C 1
ATOM 1265 O O . LYS A 1 155 ? -5.605 39.287 15.819 1.00 81.06 155 LYS A O 1
ATOM 1270 N N . MET A 1 156 ? -3.939 37.838 15.419 1.00 78.38 156 MET A N 1
ATOM 1271 C CA . MET A 1 156 ? -2.854 38.728 15.865 1.00 78.38 156 MET A CA 1
ATOM 1272 C C . MET A 1 156 ? -2.427 39.781 14.832 1.00 78.38 156 MET A C 1
ATOM 1274 O O . MET A 1 156 ? -1.891 40.822 15.211 1.00 78.38 156 MET A O 1
ATOM 1278 N N . LYS A 1 157 ? -2.633 39.545 13.530 1.00 70.75 157 LYS A N 1
ATOM 1279 C CA . LYS A 1 157 ? -2.247 40.496 12.472 1.00 70.75 157 LYS A CA 1
ATOM 1280 C C . LYS A 1 157 ? -3.468 41.300 11.995 1.00 70.75 157 LYS A C 1
ATOM 1282 O O . LYS A 1 157 ? -4.325 40.715 11.329 1.00 70.75 157 LYS A O 1
ATOM 1287 N N . PRO A 1 158 ? -3.559 42.624 12.257 1.00 56.84 158 PRO A N 1
ATOM 1288 C CA . PRO A 1 158 ? -4.640 43.442 11.713 1.00 56.84 158 PRO A CA 1
ATOM 1289 C C . PRO A 1 158 ? -4.604 43.398 10.182 1.00 56.84 158 PRO A C 1
ATOM 1291 O O . PRO A 1 158 ? -3.544 43.536 9.566 1.00 56.84 158 PRO A O 1
ATOM 1294 N N . ALA A 1 159 ? -5.764 43.165 9.565 1.00 57.94 159 ALA A N 1
ATOM 1295 C CA . ALA A 1 159 ? -5.889 42.995 8.123 1.00 57.94 159 ALA A CA 1
ATOM 1296 C C . ALA A 1 159 ? -5.467 44.276 7.381 1.00 57.94 159 ALA A C 1
ATOM 1298 O O . ALA A 1 159 ? -6.209 45.253 7.326 1.00 57.94 159 ALA A O 1
ATOM 1299 N N . ARG A 1 160 ? -4.268 44.278 6.787 1.00 51.59 160 ARG A N 1
ATOM 1300 C CA . ARG A 1 160 ? -3.879 45.262 5.771 1.00 51.59 160 ARG A CA 1
ATOM 1301 C C . ARG A 1 160 ? -4.228 44.691 4.394 1.00 51.59 160 ARG A C 1
ATOM 1303 O O . ARG A 1 160 ? -3.501 43.841 3.893 1.00 51.59 160 ARG A O 1
ATOM 1310 N N . GLY A 1 161 ? -5.335 45.151 3.808 1.00 59.88 161 GLY A N 1
ATOM 1311 C CA . GLY A 1 161 ? -5.727 44.863 2.419 1.00 59.88 161 GLY A CA 1
ATOM 1312 C C . GLY A 1 161 ? -7.055 44.113 2.250 1.00 59.88 161 GLY A C 1
ATOM 1313 O O . GLY A 1 161 ? -7.616 43.589 3.212 1.00 59.88 161 GLY A O 1
ATOM 1314 N N . LEU A 1 162 ? -7.548 44.080 1.004 1.00 52.84 162 LEU A N 1
ATOM 1315 C CA . LEU A 1 162 ? -8.734 43.325 0.580 1.00 52.84 162 LEU A CA 1
ATOM 1316 C C . LEU A 1 162 ? -8.499 41.828 0.859 1.00 52.84 162 LEU A C 1
ATOM 1318 O O . LEU A 1 162 ? -7.753 41.169 0.135 1.00 52.84 162 LEU A O 1
ATOM 1322 N N . ARG A 1 163 ? -9.092 41.284 1.926 1.00 59.03 163 ARG A N 1
ATOM 1323 C CA . ARG A 1 163 ? -9.105 39.835 2.159 1.00 59.03 163 ARG A CA 1
ATOM 1324 C C . ARG A 1 163 ? -10.295 39.218 1.435 1.00 59.03 163 ARG A C 1
ATOM 1326 O O . ARG A 1 163 ? -11.419 39.693 1.576 1.00 59.03 163 ARG A O 1
ATOM 1333 N N . LEU A 1 164 ? -10.035 38.136 0.703 1.00 57.56 164 LEU A N 1
ATOM 1334 C CA . LEU A 1 164 ? -11.077 37.197 0.294 1.00 57.56 164 LEU A CA 1
ATOM 1335 C C . LEU A 1 164 ? -11.803 36.693 1.559 1.00 57.56 164 LEU A C 1
ATOM 1337 O O . LEU A 1 164 ? -11.124 36.355 2.534 1.00 57.56 164 LEU A O 1
ATOM 1341 N N . PRO A 1 165 ? -13.146 36.670 1.586 1.00 58.06 165 PRO A N 1
ATOM 1342 C CA . PRO A 1 165 ? -13.898 36.143 2.723 1.00 58.06 165 PRO A CA 1
ATOM 1343 C C . PRO A 1 165 ? -13.546 34.668 2.984 1.00 58.06 165 PRO A C 1
ATOM 1345 O O . PRO A 1 165 ? -13.575 33.865 2.055 1.00 58.06 165 PRO A O 1
ATOM 1348 N N . GLY A 1 166 ? -13.227 34.306 4.233 1.00 66.44 166 GLY A N 1
ATOM 1349 C CA . GLY A 1 166 ? -12.986 32.916 4.653 1.00 66.44 166 GLY A CA 1
ATOM 1350 C C . GLY A 1 166 ? -12.035 32.779 5.850 1.00 66.44 166 GLY A C 1
ATOM 1351 O O . GLY A 1 166 ? -11.157 33.620 6.054 1.00 66.44 166 GLY A O 1
ATOM 1352 N N . SER A 1 167 ? -12.205 31.722 6.655 1.00 80.88 167 SER A N 1
ATOM 1353 C CA . SER A 1 167 ? -11.275 31.378 7.741 1.00 80.88 167 SER A CA 1
ATOM 1354 C C . SER A 1 167 ? -10.034 30.668 7.176 1.00 80.88 167 SER A C 1
ATOM 1356 O O . SER A 1 167 ? -10.179 29.681 6.452 1.00 80.88 167 SER A O 1
ATOM 1358 N N . PRO A 1 168 ? -8.803 31.097 7.517 1.00 82.62 168 PRO A N 1
ATOM 1359 C CA . PRO A 1 168 ? -7.585 30.367 7.156 1.00 82.62 168 PRO A CA 1
ATOM 1360 C C . PRO A 1 168 ? -7.563 28.921 7.672 1.00 82.62 168 PRO A C 1
ATOM 1362 O O . PRO A 1 168 ? -6.993 28.050 7.019 1.00 82.62 168 PRO A O 1
ATOM 1365 N N . GLY A 1 169 ? -8.207 28.659 8.816 1.00 85.88 169 GLY A N 1
ATOM 1366 C CA . GLY A 1 169 ? -8.372 27.310 9.357 1.00 85.88 169 GLY A CA 1
ATOM 1367 C C . GLY A 1 169 ? -9.215 26.421 8.442 1.00 85.88 169 GLY A C 1
ATOM 1368 O O . GLY A 1 169 ? -8.796 25.313 8.104 1.00 85.88 169 GLY A O 1
ATOM 1369 N N . ASP A 1 170 ? -10.345 26.938 7.955 1.00 87.25 170 ASP A N 1
ATOM 1370 C CA . ASP A 1 170 ? -11.223 26.218 7.022 1.00 87.25 170 ASP A CA 1
ATOM 1371 C C . ASP A 1 170 ? -10.518 25.951 5.690 1.00 87.25 170 ASP A C 1
ATOM 1373 O O . ASP A 1 170 ? -10.618 24.854 5.143 1.00 87.25 170 ASP A O 1
ATOM 1377 N N . ALA A 1 171 ? -9.729 26.914 5.202 1.00 86.69 171 ALA A N 1
ATOM 1378 C CA . ALA A 1 171 ? -8.923 26.739 3.997 1.00 86.69 171 ALA A CA 1
ATOM 1379 C C . ALA A 1 171 ? -7.886 25.610 4.148 1.00 86.69 171 ALA A C 1
ATOM 1381 O O . ALA A 1 171 ? -7.706 24.815 3.225 1.00 86.69 171 ALA A O 1
ATOM 1382 N N . LEU A 1 172 ? -7.229 25.497 5.311 1.00 89.25 172 LEU A N 1
ATOM 1383 C CA . LEU A 1 172 ? -6.293 24.403 5.594 1.00 89.25 172 LEU A CA 1
ATOM 1384 C C . LEU A 1 172 ? -6.999 23.046 5.682 1.00 89.25 172 LEU A C 1
ATOM 1386 O O . LEU A 1 172 ? -6.490 22.069 5.129 1.00 89.25 172 LEU A O 1
ATOM 1390 N N . ARG A 1 173 ? -8.169 22.977 6.333 1.00 90.25 173 ARG A N 1
ATOM 1391 C CA . ARG A 1 173 ? -8.972 21.744 6.401 1.00 90.25 173 ARG A CA 1
ATOM 1392 C C . ARG A 1 173 ? -9.422 21.302 5.008 1.00 90.25 173 ARG A C 1
ATOM 1394 O O . ARG A 1 173 ? -9.217 20.143 4.655 1.00 90.25 173 ARG A O 1
ATOM 1401 N N . ALA A 1 174 ? -9.945 22.224 4.199 1.00 90.44 174 ALA A N 1
ATOM 1402 C CA . ALA A 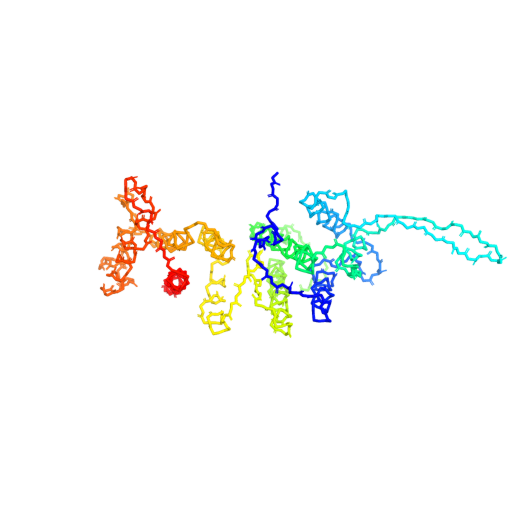1 174 ? -10.378 21.949 2.830 1.00 90.44 174 ALA A CA 1
ATOM 1403 C C . ALA A 1 174 ? -9.212 21.516 1.928 1.00 90.44 174 ALA A C 1
ATOM 1405 O O . ALA A 1 174 ? -9.335 20.551 1.174 1.00 90.44 174 ALA A O 1
ATOM 1406 N N . TRP A 1 175 ? -8.051 22.175 2.035 1.00 92.12 175 TRP A N 1
ATOM 1407 C CA . TRP A 1 175 ? -6.847 21.766 1.310 1.00 92.12 175 TRP A CA 1
ATOM 1408 C C . TRP A 1 175 ? -6.418 20.347 1.695 1.00 92.12 175 TRP A C 1
ATOM 1410 O O . TRP A 1 175 ? -6.169 19.526 0.815 1.00 92.12 175 TRP A O 1
ATOM 1420 N N . ASN A 1 176 ? -6.382 20.039 2.994 1.00 92.50 176 ASN A N 1
ATOM 1421 C CA . ASN A 1 176 ? -6.010 18.716 3.484 1.00 92.50 176 ASN A CA 1
ATOM 1422 C C . ASN A 1 176 ? -6.995 17.635 3.016 1.00 92.50 176 ASN A C 1
ATOM 1424 O O . ASN A 1 176 ? -6.577 16.578 2.546 1.00 92.50 176 ASN A O 1
ATOM 1428 N N . GLN A 1 177 ? -8.299 17.912 3.085 1.00 92.25 177 GLN A N 1
ATOM 1429 C CA . GLN A 1 177 ? -9.334 17.021 2.568 1.00 92.25 177 GLN A CA 1
ATOM 1430 C C . GLN A 1 177 ? -9.136 16.750 1.071 1.00 92.25 177 GLN A C 1
ATOM 1432 O O . GLN A 1 177 ? -9.075 15.589 0.674 1.00 92.25 177 GLN A O 1
ATOM 1437 N N . ASN A 1 178 ? -8.924 17.793 0.264 1.00 93.88 178 ASN A N 1
ATOM 1438 C CA . ASN A 1 178 ? -8.657 17.648 -1.166 1.00 93.88 178 ASN A CA 1
ATOM 1439 C C . ASN A 1 178 ? -7.402 16.794 -1.437 1.00 93.88 178 ASN A C 1
ATOM 1441 O O . ASN A 1 178 ? -7.407 15.946 -2.324 1.00 93.88 178 ASN A O 1
ATOM 1445 N N . GLN A 1 179 ? -6.328 16.950 -0.651 1.00 93.31 179 GLN A N 1
ATOM 1446 C CA . GLN A 1 179 ? -5.135 16.103 -0.791 1.00 93.31 179 GLN A CA 1
ATOM 1447 C C . GLN A 1 179 ? -5.416 14.618 -0.503 1.00 93.31 179 GLN A C 1
ATOM 1449 O O . GLN A 1 179 ? -4.892 13.757 -1.215 1.00 93.31 179 GLN A O 1
ATOM 1454 N N . ASN A 1 180 ? -6.245 14.318 0.502 1.00 93.12 180 ASN A N 1
ATOM 1455 C CA . ASN A 1 180 ? -6.670 12.951 0.817 1.00 93.12 180 ASN A CA 1
ATOM 1456 C C . ASN A 1 180 ? -7.591 12.379 -0.276 1.00 93.12 180 ASN A C 1
ATOM 1458 O O . ASN A 1 180 ? -7.436 11.225 -0.671 1.00 93.12 180 ASN A O 1
ATOM 1462 N N . GLU A 1 181 ? -8.521 13.177 -0.803 1.00 93.69 181 GLU A N 1
ATOM 1463 C CA . GLU A 1 181 ? -9.426 12.775 -1.887 1.00 93.69 181 GLU A CA 1
ATOM 1464 C C . GLU A 1 181 ? -8.675 12.485 -3.192 1.00 93.69 181 GLU A C 1
ATOM 1466 O O . GLU A 1 181 ? -8.902 11.443 -3.807 1.00 93.69 181 GLU A O 1
ATOM 1471 N N . MET A 1 182 ? -7.722 13.340 -3.578 1.00 94.00 182 MET A N 1
ATOM 1472 C CA . MET A 1 182 ? -6.865 13.109 -4.748 1.00 94.00 182 MET A CA 1
ATOM 1473 C C . MET A 1 182 ? -6.053 11.814 -4.625 1.00 94.00 182 MET A C 1
ATOM 1475 O O . MET A 1 182 ? -5.900 11.076 -5.601 1.00 94.00 182 MET A O 1
ATOM 1479 N N . PHE A 1 183 ? -5.545 11.511 -3.427 1.00 95.62 183 PHE A N 1
ATOM 1480 C CA . PHE A 1 183 ? -4.823 10.263 -3.200 1.00 95.62 183 PHE A CA 1
ATOM 1481 C C . PHE A 1 183 ? -5.744 9.046 -3.284 1.00 95.62 183 PHE A C 1
ATOM 1483 O O . PHE A 1 183 ? -5.427 8.108 -4.008 1.00 95.62 183 PHE A O 1
ATOM 1490 N N . ARG A 1 184 ? -6.928 9.092 -2.659 1.00 93.12 184 ARG A N 1
ATOM 1491 C CA . ARG A 1 184 ? -7.943 8.033 -2.804 1.00 93.12 184 ARG A CA 1
ATOM 1492 C C . ARG A 1 184 ? -8.319 7.797 -4.267 1.00 93.12 184 ARG A C 1
ATOM 1494 O O . ARG A 1 184 ? -8.431 6.650 -4.686 1.00 93.12 184 ARG A O 1
ATOM 1501 N N . ALA A 1 185 ? -8.468 8.862 -5.055 1.00 94.62 185 ALA A N 1
ATOM 1502 C CA . ALA A 1 185 ? -8.720 8.751 -6.489 1.00 94.62 185 ALA A CA 1
ATOM 1503 C C . ALA A 1 185 ? -7.564 8.052 -7.226 1.00 94.62 185 ALA A C 1
ATOM 1505 O O . ALA A 1 185 ? -7.818 7.196 -8.068 1.00 94.62 185 ALA A O 1
ATOM 1506 N N . SER A 1 186 ? -6.313 8.348 -6.862 1.00 96.75 186 SER A N 1
ATOM 1507 C CA . SER A 1 186 ? -5.129 7.684 -7.429 1.00 96.75 186 SER A CA 1
ATOM 1508 C C . SER A 1 186 ? -5.076 6.191 -7.070 1.00 96.75 186 SER A C 1
ATOM 1510 O O . SER A 1 186 ? -4.733 5.370 -7.919 1.00 96.75 186 SER A O 1
ATOM 1512 N N . CYS A 1 187 ? -5.451 5.817 -5.839 1.00 95.56 187 CYS A N 1
ATOM 1513 C CA . CYS A 1 187 ? -5.554 4.414 -5.417 1.00 95.56 187 CYS A CA 1
ATOM 1514 C C . CYS A 1 187 ? -6.634 3.668 -6.210 1.00 95.56 187 CYS A C 1
ATOM 1516 O O . CYS A 1 187 ? -6.379 2.592 -6.746 1.00 95.56 187 CYS A O 1
ATOM 1518 N N . ASN A 1 188 ? -7.819 4.270 -6.346 1.00 93.44 188 ASN A N 1
ATOM 1519 C CA . ASN A 1 188 ? -8.912 3.702 -7.136 1.00 93.44 188 ASN A CA 1
ATOM 1520 C C . ASN A 1 188 ? -8.516 3.530 -8.608 1.00 93.44 188 ASN A C 1
ATOM 1522 O O . ASN A 1 188 ? -8.839 2.515 -9.222 1.00 93.44 188 ASN A O 1
ATOM 1526 N N . GLU A 1 189 ? -7.797 4.505 -9.164 1.00 96.50 189 GLU A N 1
ATOM 1527 C CA . GLU A 1 189 ? -7.288 4.449 -10.529 1.00 96.50 189 GLU A CA 1
ATOM 1528 C C . GLU A 1 189 ? -6.292 3.295 -10.711 1.00 96.50 189 GLU A C 1
ATOM 1530 O O . GLU A 1 189 ? -6.424 2.532 -11.668 1.00 96.50 189 GLU A O 1
ATOM 1535 N N . LEU A 1 190 ? -5.339 3.115 -9.786 1.00 97.44 190 LEU A N 1
ATOM 1536 C CA . LEU A 1 190 ? -4.397 1.990 -9.814 1.00 97.44 190 LEU A CA 1
ATOM 1537 C C . LEU A 1 190 ? -5.131 0.640 -9.769 1.00 97.44 190 LEU A C 1
ATOM 1539 O O . LEU A 1 190 ? -4.855 -0.236 -10.589 1.00 97.44 190 LEU A O 1
ATOM 1543 N N . ASN A 1 191 ? -6.118 0.501 -8.882 1.00 95.00 191 ASN A N 1
ATOM 1544 C CA . ASN A 1 191 ? -6.924 -0.718 -8.760 1.00 95.00 191 ASN A CA 1
ATOM 1545 C C . ASN A 1 191 ? -7.745 -1.002 -10.023 1.00 95.00 191 ASN A C 1
ATOM 1547 O O . ASN A 1 191 ? -7.823 -2.141 -10.486 1.00 95.00 191 ASN A O 1
ATOM 1551 N N . GLU A 1 192 ? -8.286 0.036 -10.658 1.00 94.31 192 GLU A N 1
ATOM 1552 C CA . GLU A 1 192 ? -8.944 -0.094 -11.956 1.00 94.31 192 GLU A CA 1
ATOM 1553 C C . GLU A 1 192 ? -7.955 -0.530 -13.054 1.00 94.31 192 GLU A C 1
ATOM 1555 O O . GLU A 1 192 ? -8.332 -1.286 -13.956 1.00 94.31 192 GLU A O 1
ATOM 1560 N N . ARG A 1 193 ? -6.678 -0.121 -12.985 1.00 96.00 193 ARG A N 1
ATOM 1561 C CA . ARG A 1 193 ? -5.640 -0.588 -13.924 1.00 96.00 193 ARG A CA 1
ATOM 1562 C C . ARG A 1 193 ? -5.294 -2.056 -13.714 1.00 96.00 193 ARG A C 1
ATOM 1564 O O . ARG A 1 193 ? -5.171 -2.769 -14.714 1.00 96.00 193 ARG A O 1
ATOM 1571 N N . PHE A 1 194 ? -5.211 -2.526 -12.470 1.00 95.25 194 PHE A N 1
ATOM 1572 C CA . PHE A 1 194 ? -5.058 -3.955 -12.178 1.00 95.25 194 PHE A CA 1
ATOM 1573 C C . PHE A 1 194 ? -6.220 -4.763 -12.758 1.00 95.25 194 PHE A C 1
ATOM 1575 O O . PHE A 1 194 ? -6.005 -5.669 -13.568 1.00 95.25 194 PHE A O 1
ATOM 1582 N N . ARG A 1 195 ? -7.457 -4.334 -12.482 1.00 91.06 195 ARG A N 1
ATOM 1583 C CA . ARG A 1 195 ? -8.673 -4.979 -12.992 1.00 91.06 195 ARG A CA 1
ATOM 1584 C C . ARG A 1 195 ? -8.710 -5.039 -14.522 1.00 91.06 195 ARG A C 1
ATOM 1586 O O . ARG A 1 195 ? -8.982 -6.091 -15.098 1.00 91.06 195 ARG A O 1
ATOM 1593 N N . ARG A 1 196 ? -8.413 -3.930 -15.212 1.00 91.44 196 ARG A N 1
ATOM 1594 C CA . ARG A 1 196 ? -8.386 -3.881 -16.691 1.00 91.44 196 ARG A CA 1
ATOM 1595 C C . ARG A 1 196 ? -7.291 -4.745 -17.300 1.00 91.44 196 ARG A C 1
ATOM 1597 O O . ARG A 1 196 ? -7.491 -5.277 -18.389 1.00 91.44 196 ARG A O 1
ATOM 1604 N N . SER A 1 197 ? -6.170 -4.884 -16.601 1.00 91.19 197 SER A N 1
ATOM 1605 C CA . SER A 1 197 ? -5.046 -5.727 -17.021 1.00 91.19 197 SER A CA 1
ATOM 1606 C C . SER A 1 197 ? -5.262 -7.204 -16.680 1.00 91.19 197 SER A C 1
ATOM 1608 O O . SER A 1 197 ? -4.415 -8.022 -17.015 1.00 91.19 197 SER A O 1
ATOM 1610 N N . ARG A 1 198 ? -6.400 -7.549 -16.049 1.00 88.56 198 ARG A N 1
ATOM 1611 C CA . ARG A 1 198 ? -6.775 -8.909 -15.624 1.00 88.56 198 ARG A CA 1
ATOM 1612 C C . ARG A 1 198 ? -5.752 -9.559 -14.689 1.00 88.56 198 ARG A C 1
ATOM 1614 O O . ARG A 1 198 ? -5.669 -10.782 -14.629 1.00 88.56 198 ARG A O 1
ATOM 1621 N N . VAL A 1 199 ? -5.001 -8.742 -13.954 1.00 90.50 199 VAL A N 1
ATOM 1622 C CA . VAL A 1 199 ? -4.142 -9.219 -12.871 1.00 90.50 199 VAL A CA 1
ATOM 1623 C C . VAL A 1 199 ? -4.963 -9.225 -11.587 1.00 90.50 199 VAL A C 1
ATOM 1625 O O . VAL A 1 199 ? -5.700 -8.277 -11.312 1.00 90.50 199 VAL A O 1
ATOM 1628 N N . LYS A 1 200 ? -4.858 -10.306 -10.816 1.00 90.31 200 LYS A N 1
ATOM 1629 C CA . LYS A 1 200 ? -5.569 -10.507 -9.546 1.00 90.31 200 LYS A CA 1
ATOM 1630 C C . LYS A 1 200 ? -4.911 -9.708 -8.420 1.00 90.31 200 LYS A C 1
ATOM 1632 O O . LYS A 1 200 ? -4.477 -10.280 -7.434 1.00 90.31 200 LYS A O 1
ATOM 1637 N N . LEU A 1 201 ? -4.741 -8.403 -8.610 1.00 93.50 201 LEU A N 1
ATOM 1638 C CA . LEU A 1 201 ? -4.022 -7.533 -7.682 1.00 93.50 201 LEU A CA 1
ATOM 1639 C C . LEU A 1 201 ? -4.894 -6.379 -7.224 1.00 93.50 201 LEU A C 1
ATOM 1641 O O . LEU A 1 201 ? -5.689 -5.836 -7.995 1.00 93.50 201 LEU A O 1
ATOM 1645 N N . HIS A 1 202 ? -4.687 -5.968 -5.981 1.00 92.88 202 HIS A N 1
ATOM 1646 C CA . HIS A 1 202 ? -5.368 -4.831 -5.399 1.00 92.88 202 HIS A CA 1
ATOM 1647 C C . HIS A 1 202 ? -4.439 -4.063 -4.460 1.00 92.88 202 HIS A C 1
ATOM 1649 O O . HIS A 1 202 ? -3.764 -4.650 -3.623 1.00 92.88 202 HIS A O 1
ATOM 1655 N N . TYR A 1 203 ? -4.409 -2.740 -4.590 1.00 93.56 203 TYR A N 1
ATOM 1656 C CA . TYR A 1 203 ? -3.745 -1.850 -3.648 1.00 93.56 203 TYR A CA 1
ATOM 1657 C C . TYR A 1 203 ? -4.696 -1.472 -2.514 1.00 93.56 203 TYR A C 1
ATOM 1659 O O . TYR A 1 203 ? -5.792 -0.949 -2.754 1.00 93.56 203 TYR A O 1
ATOM 1667 N N . HIS A 1 204 ? -4.250 -1.659 -1.278 1.00 88.38 204 HIS A N 1
ATOM 1668 C CA . HIS A 1 204 ? -4.909 -1.124 -0.095 1.00 88.38 204 HIS A CA 1
ATOM 1669 C C . HIS A 1 204 ? -3.896 -0.830 1.018 1.00 88.38 204 HIS A C 1
ATOM 1671 O O . HIS A 1 204 ? -2.961 -1.587 1.273 1.00 88.38 204 HIS A O 1
ATOM 1677 N N . ASN A 1 205 ? -4.093 0.312 1.681 1.00 86.00 205 ASN A N 1
ATOM 1678 C CA . ASN A 1 205 ? -3.347 0.765 2.856 1.00 86.00 205 ASN A CA 1
ATOM 1679 C C . ASN A 1 205 ? -1.811 0.602 2.737 1.00 86.00 205 ASN A C 1
ATOM 1681 O O . ASN A 1 205 ? -1.155 0.153 3.670 1.00 86.00 205 ASN A O 1
ATOM 1685 N N . GLY A 1 206 ? -1.207 0.914 1.590 1.00 88.94 206 GLY A N 1
ATOM 1686 C CA . GLY A 1 206 ? 0.256 0.887 1.432 1.00 88.94 206 GLY A CA 1
ATOM 1687 C C . GLY A 1 206 ? 0.829 -0.367 0.778 1.00 88.94 206 GLY A C 1
ATOM 1688 O O . GLY A 1 206 ? 2.047 -0.425 0.580 1.00 88.94 206 GLY A O 1
ATOM 1689 N N . PHE A 1 207 ? -0.006 -1.348 0.437 1.00 92.50 207 PHE A N 1
ATOM 1690 C CA . PHE A 1 207 ? 0.438 -2.627 -0.110 1.00 92.50 207 PHE A CA 1
ATOM 1691 C C . PHE A 1 207 ? -0.408 -3.053 -1.306 1.00 92.50 207 PHE A C 1
ATOM 1693 O O . PHE A 1 207 ? -1.621 -2.864 -1.326 1.00 92.50 207 PHE A O 1
ATOM 1700 N N . ILE A 1 208 ? 0.253 -3.622 -2.309 1.00 95.12 208 ILE A N 1
ATOM 1701 C CA . ILE A 1 208 ? -0.368 -4.408 -3.371 1.00 95.12 208 ILE A CA 1
ATOM 1702 C C . ILE A 1 208 ? -0.456 -5.846 -2.851 1.00 95.12 208 ILE A C 1
ATOM 1704 O O . ILE A 1 208 ? 0.559 -6.386 -2.411 1.00 95.12 208 ILE A O 1
ATOM 1708 N N . GLN A 1 209 ? -1.642 -6.448 -2.900 1.00 90.81 209 GLN A N 1
ATOM 1709 C CA . GLN A 1 209 ? -1.879 -7.841 -2.508 1.00 90.81 209 GLN A CA 1
ATOM 1710 C C . GLN A 1 209 ? -2.697 -8.600 -3.556 1.00 90.81 209 GLN A C 1
ATOM 1712 O O . GLN A 1 209 ? -3.294 -7.980 -4.445 1.00 90.81 209 GLN A O 1
ATOM 1717 N N . ILE A 1 210 ? -2.702 -9.936 -3.482 1.00 88.62 210 ILE A N 1
ATOM 1718 C CA . ILE A 1 210 ? -3.471 -10.776 -4.403 1.00 88.62 210 ILE A CA 1
ATOM 1719 C C . ILE A 1 210 ? -4.944 -10.790 -3.972 1.00 88.62 210 ILE A C 1
ATOM 1721 O O . ILE A 1 210 ? -5.272 -10.988 -2.804 1.00 88.62 210 ILE A O 1
ATOM 1725 N N . SER A 1 211 ? -5.849 -10.581 -4.929 1.00 83.00 211 SER A N 1
ATOM 1726 C CA . SER A 1 211 ? -7.301 -10.638 -4.725 1.00 83.00 211 SER A CA 1
ATOM 1727 C C . SER A 1 211 ? -7.942 -11.409 -5.880 1.00 83.00 211 SER A C 1
ATOM 1729 O O . SER A 1 211 ? -7.938 -10.960 -7.031 1.00 83.00 211 SER A O 1
ATOM 1731 N N . GLU A 1 212 ? -8.420 -12.624 -5.593 1.00 73.56 212 GLU A N 1
ATOM 1732 C CA . GLU A 1 212 ? -8.881 -13.568 -6.619 1.00 73.56 212 GLU A CA 1
ATOM 1733 C C . GLU A 1 212 ? -10.353 -13.395 -7.015 1.00 73.56 212 GLU A C 1
ATOM 1735 O O . GLU A 1 212 ? -10.706 -13.648 -8.170 1.00 73.56 212 GLU A O 1
ATOM 1740 N N . ASP A 1 213 ? -11.201 -12.969 -6.075 1.00 78.88 213 ASP A N 1
ATOM 1741 C CA . ASP A 1 213 ? -12.655 -12.909 -6.234 1.00 78.88 213 ASP A CA 1
ATOM 1742 C C . ASP A 1 213 ? -13.158 -11.456 -6.156 1.00 78.88 213 ASP A C 1
ATOM 1744 O O . ASP A 1 213 ? -13.077 -10.778 -5.132 1.00 78.88 213 ASP A O 1
ATOM 1748 N N . GLU A 1 214 ? -13.730 -10.971 -7.263 1.00 77.00 214 GLU A N 1
ATOM 1749 C CA . GLU A 1 214 ? -14.242 -9.602 -7.391 1.00 77.00 214 GLU A CA 1
ATOM 1750 C C . GLU A 1 214 ? -15.446 -9.317 -6.470 1.00 77.00 214 GLU A C 1
ATOM 1752 O O . GLU A 1 214 ? -15.652 -8.175 -6.045 1.00 77.00 214 GLU A O 1
ATOM 1757 N N . ALA A 1 215 ? -16.260 -10.327 -6.152 1.00 83.38 215 ALA A N 1
ATOM 1758 C CA . ALA A 1 215 ? -17.366 -10.200 -5.211 1.00 83.38 215 ALA A CA 1
ATOM 1759 C C . ALA A 1 215 ? -16.850 -10.112 -3.770 1.00 83.38 215 ALA A C 1
ATOM 1761 O O . ALA A 1 215 ? -17.301 -9.229 -3.031 1.00 83.38 215 ALA A O 1
ATOM 1762 N N . VAL A 1 216 ? -15.880 -10.952 -3.396 1.00 84.81 216 VAL A N 1
ATOM 1763 C CA . VAL A 1 216 ? -15.191 -10.881 -2.094 1.00 84.81 216 VAL A CA 1
ATOM 1764 C C . VAL A 1 216 ? -14.512 -9.524 -1.937 1.00 84.81 216 VAL A C 1
ATOM 1766 O O . VAL A 1 216 ? -14.776 -8.813 -0.964 1.00 84.81 216 VAL A O 1
ATOM 1769 N N . LEU A 1 217 ? -13.764 -9.079 -2.947 1.00 84.00 217 LEU A N 1
ATOM 1770 C CA . LEU A 1 217 ? -13.127 -7.767 -2.964 1.00 84.00 217 LEU A CA 1
ATOM 1771 C C . LEU A 1 217 ? -14.137 -6.636 -2.713 1.00 84.00 217 LEU A C 1
ATOM 1773 O O . LEU A 1 217 ? -13.960 -5.802 -1.824 1.00 84.00 217 LEU A O 1
ATOM 1777 N N . ARG A 1 218 ? -15.239 -6.602 -3.475 1.00 85.44 218 ARG A N 1
ATOM 1778 C CA . ARG A 1 218 ? -16.235 -5.518 -3.394 1.00 85.44 218 ARG A CA 1
ATOM 1779 C C . ARG A 1 218 ? -17.058 -5.533 -2.110 1.00 85.44 218 ARG A C 1
ATOM 1781 O O . ARG A 1 218 ? -17.424 -4.465 -1.619 1.00 85.44 218 ARG A O 1
ATOM 1788 N N . GLN A 1 219 ? -17.412 -6.710 -1.599 1.00 88.88 219 GLN A N 1
ATOM 1789 C CA . GLN A 1 219 ? -18.353 -6.843 -0.482 1.00 88.88 219 GLN A CA 1
ATOM 1790 C C . GLN A 1 219 ? -17.657 -6.995 0.871 1.00 88.88 219 GLN A C 1
ATOM 1792 O O . GLN A 1 219 ? -18.228 -6.610 1.900 1.00 88.88 219 GLN A O 1
ATOM 1797 N N . ILE A 1 220 ? -16.439 -7.534 0.889 1.00 91.62 220 ILE A N 1
ATOM 1798 C CA . ILE A 1 220 ? -15.693 -7.879 2.100 1.00 91.62 220 ILE A CA 1
ATOM 1799 C C . ILE A 1 220 ? -14.444 -7.012 2.217 1.00 91.62 220 ILE A C 1
ATOM 1801 O O . ILE A 1 220 ? -14.412 -6.175 3.123 1.00 91.62 220 ILE A O 1
ATOM 1805 N N . GLU A 1 221 ? -13.483 -7.156 1.302 1.00 91.62 221 GLU A N 1
ATOM 1806 C CA . GLU A 1 221 ? -12.143 -6.572 1.455 1.00 91.62 221 GLU A CA 1
ATOM 1807 C C . GLU A 1 221 ? -12.170 -5.041 1.394 1.00 91.62 221 GLU A C 1
ATOM 1809 O O . GLU A 1 221 ? -11.789 -4.376 2.355 1.00 91.62 221 GLU A O 1
ATOM 1814 N N . GLN A 1 222 ? -12.693 -4.447 0.317 1.00 88.06 222 GLN A N 1
ATOM 1815 C CA . GLN A 1 222 ? -12.713 -2.991 0.145 1.00 88.06 222 GLN A CA 1
ATOM 1816 C C . GLN A 1 222 ? -13.479 -2.278 1.276 1.00 88.06 222 GLN A C 1
ATOM 1818 O O . GLN A 1 222 ? -12.961 -1.301 1.828 1.00 88.06 222 GLN A O 1
ATOM 1823 N N . PRO A 1 223 ? -14.685 -2.727 1.686 1.00 93.81 223 PRO A N 1
ATOM 1824 C CA . PRO A 1 223 ? -15.369 -2.124 2.822 1.00 93.81 223 PRO A CA 1
ATOM 1825 C C . PRO A 1 223 ? -14.630 -2.285 4.153 1.00 93.81 223 PRO A C 1
ATOM 1827 O O . PRO A 1 223 ? -14.785 -1.422 5.013 1.00 93.81 223 PRO A O 1
ATOM 1830 N N . PHE A 1 224 ? -13.875 -3.369 4.340 1.00 96.56 224 PHE A N 1
ATOM 1831 C CA . PHE A 1 224 ? -13.029 -3.563 5.515 1.00 96.56 224 PHE A CA 1
ATOM 1832 C C . PHE A 1 224 ? -11.846 -2.584 5.505 1.00 96.56 224 PHE A C 1
ATOM 1834 O O . PHE A 1 224 ? -11.694 -1.825 6.461 1.00 96.56 224 PHE A O 1
ATOM 1841 N N . TRP A 1 225 ? -11.083 -2.510 4.408 1.00 94.81 225 TRP A N 1
ATOM 1842 C CA . TRP A 1 225 ? -9.906 -1.638 4.290 1.00 94.81 225 TRP A CA 1
ATOM 1843 C C . TRP A 1 225 ? -10.240 -0.158 4.457 1.00 94.81 225 TRP A C 1
ATOM 1845 O O . TRP A 1 225 ? -9.526 0.567 5.146 1.00 94.81 225 TRP A O 1
ATOM 1855 N N . ASN A 1 226 ? -11.385 0.270 3.918 1.00 90.62 226 ASN A N 1
ATOM 1856 C CA . ASN A 1 226 ? -11.887 1.632 4.096 1.00 90.62 226 ASN A CA 1
ATOM 1857 C C . ASN A 1 226 ? -12.150 1.992 5.568 1.00 90.62 226 ASN A C 1
ATOM 1859 O O . ASN A 1 226 ? -12.068 3.166 5.919 1.00 90.62 226 ASN A O 1
ATOM 1863 N N . LEU A 1 227 ? -12.510 1.014 6.408 1.00 93.62 227 LEU A N 1
ATOM 1864 C CA . LEU A 1 227 ? -12.764 1.235 7.833 1.00 93.62 227 LEU A CA 1
ATOM 1865 C C . LEU A 1 227 ? -11.470 1.204 8.645 1.00 93.62 227 LEU A C 1
ATOM 1867 O O . LEU A 1 227 ? -11.263 2.081 9.476 1.00 93.62 227 LEU A O 1
ATOM 1871 N N . VAL A 1 228 ? -10.601 0.218 8.402 1.00 95.94 228 VAL A N 1
ATOM 1872 C CA . VAL A 1 228 ? -9.374 0.032 9.199 1.00 95.94 228 VAL A CA 1
ATOM 1873 C C . VAL A 1 228 ? -8.230 0.968 8.799 1.00 95.94 228 VAL A C 1
ATOM 1875 O O . VAL A 1 228 ? -7.216 1.010 9.481 1.00 95.94 228 VAL A O 1
ATOM 1878 N N . GLY A 1 229 ? -8.397 1.760 7.735 1.00 88.62 229 GLY A N 1
ATOM 1879 C CA . GLY A 1 229 ? -7.458 2.827 7.379 1.00 88.62 229 GLY A CA 1
ATOM 1880 C C . GLY A 1 229 ? -7.427 4.008 8.366 1.00 88.62 229 GLY A C 1
ATOM 1881 O O . GLY A 1 229 ? -6.561 4.871 8.247 1.00 88.62 229 GLY A O 1
ATOM 1882 N N . ASP A 1 230 ? -8.355 4.084 9.329 1.00 88.88 230 ASP A N 1
ATOM 1883 C CA . ASP A 1 230 ? -8.276 5.061 10.424 1.00 88.88 230 ASP A CA 1
ATOM 1884 C C . ASP A 1 230 ? -7.148 4.680 11.412 1.00 88.88 230 ASP A C 1
ATOM 1886 O O . ASP A 1 230 ? -7.067 3.512 11.804 1.00 88.88 230 ASP A O 1
ATOM 1890 N N . PRO A 1 2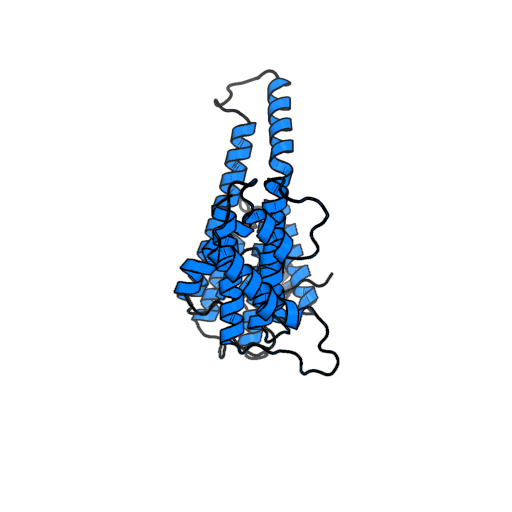31 ? -6.304 5.632 11.868 1.00 89.12 231 PRO A N 1
ATOM 1891 C CA . PRO A 1 231 ? -5.209 5.359 12.805 1.00 89.12 231 PRO A CA 1
ATOM 1892 C C . PRO A 1 231 ? -5.614 4.630 14.092 1.00 89.12 231 PRO A C 1
ATOM 1894 O O . PRO A 1 231 ? -4.792 3.922 14.672 1.00 89.12 231 PRO A O 1
ATOM 1897 N N . MET A 1 232 ? -6.866 4.765 14.540 1.00 93.31 232 MET A N 1
ATOM 1898 C CA . MET A 1 232 ? -7.395 4.019 15.685 1.00 93.31 232 MET A CA 1
ATOM 1899 C C . MET A 1 232 ? -7.322 2.496 15.479 1.00 93.31 232 MET A C 1
ATOM 1901 O O . MET A 1 232 ? -7.183 1.758 16.452 1.00 93.31 232 MET A O 1
ATOM 1905 N N . TRP A 1 233 ? -7.372 2.024 14.231 1.00 96.31 233 TRP A N 1
ATOM 1906 C CA . TRP A 1 233 ? -7.363 0.606 13.860 1.00 96.31 233 TRP A CA 1
ATOM 1907 C C . TRP A 1 233 ? -6.001 0.105 13.370 1.00 96.31 233 TRP A C 1
ATOM 1909 O O . TRP A 1 233 ? -5.932 -0.969 12.778 1.00 96.31 233 TRP A O 1
ATOM 1919 N N . GLN A 1 234 ? -4.907 0.830 13.624 1.00 93.94 234 GLN A N 1
ATOM 1920 C CA . GLN A 1 234 ? -3.583 0.502 13.078 1.00 93.94 234 GLN A CA 1
ATOM 1921 C C . GLN A 1 234 ? -3.133 -0.946 13.348 1.00 93.94 234 GLN A C 1
ATOM 1923 O O . GLN A 1 234 ? -2.545 -1.578 12.473 1.00 93.94 234 GLN A O 1
ATOM 1928 N N . SER A 1 235 ? -3.405 -1.493 14.537 1.00 94.62 235 SER A N 1
ATOM 1929 C CA . SER A 1 235 ? -3.061 -2.888 14.852 1.00 94.62 235 SER A CA 1
ATOM 1930 C C . SER A 1 235 ? -3.876 -3.891 14.034 1.00 94.62 235 SER A C 1
ATOM 1932 O O . SER A 1 235 ? -3.335 -4.889 13.573 1.00 94.62 235 SER A O 1
ATOM 1934 N N . VAL A 1 236 ? -5.160 -3.601 13.809 1.00 97.38 236 VAL A N 1
ATOM 1935 C CA . VAL A 1 236 ? -6.069 -4.416 12.992 1.00 97.38 236 VAL A CA 1
ATOM 1936 C C . VAL A 1 236 ? -5.622 -4.417 11.532 1.00 97.38 236 VAL A C 1
ATOM 1938 O O . VAL A 1 236 ? -5.580 -5.468 10.898 1.00 97.38 236 VAL A O 1
ATOM 1941 N N . ASP A 1 237 ? -5.276 -3.239 11.015 1.00 95.62 237 ASP A N 1
ATOM 1942 C CA . ASP A 1 237 ? -4.753 -3.055 9.664 1.00 95.62 237 ASP A CA 1
ATOM 1943 C C . ASP A 1 237 ? -3.444 -3.831 9.451 1.00 95.62 237 ASP A C 1
ATOM 1945 O O . ASP A 1 237 ? -3.327 -4.581 8.482 1.00 95.62 237 ASP A O 1
ATOM 1949 N N . HIS A 1 238 ? -2.494 -3.711 10.383 1.00 95.19 238 HIS A N 1
ATOM 1950 C CA . HIS A 1 238 ? -1.218 -4.424 10.324 1.00 95.19 238 HIS A CA 1
ATOM 1951 C C . HIS A 1 238 ? -1.395 -5.948 10.358 1.00 95.19 238 HIS A C 1
ATOM 1953 O O . HIS A 1 238 ? -0.911 -6.635 9.461 1.00 95.19 238 HIS A O 1
ATOM 1959 N N . ASP A 1 239 ? -2.126 -6.468 11.349 1.00 96.81 239 ASP A N 1
ATOM 1960 C CA . ASP A 1 239 ? -2.327 -7.911 11.514 1.00 96.81 239 ASP A CA 1
ATOM 1961 C C . ASP A 1 239 ? -3.074 -8.525 10.314 1.00 96.81 239 ASP A C 1
ATOM 1963 O O . ASP A 1 239 ? -2.783 -9.651 9.916 1.00 96.81 239 ASP A O 1
ATOM 1967 N N . MET A 1 240 ? -4.024 -7.804 9.705 1.00 97.44 240 MET A N 1
ATOM 1968 C CA . MET A 1 240 ? -4.748 -8.321 8.539 1.00 97.44 240 MET A CA 1
ATOM 1969 C C . MET A 1 240 ? -3.893 -8.327 7.265 1.00 97.44 240 MET A C 1
ATOM 1971 O O . MET A 1 240 ? -4.019 -9.244 6.457 1.00 97.44 240 MET A O 1
ATOM 1975 N N . LYS A 1 241 ? -3.007 -7.341 7.076 1.00 94.62 241 LYS A N 1
ATOM 1976 C CA . LYS A 1 241 ? -2.064 -7.353 5.945 1.00 94.62 241 LYS A CA 1
ATOM 1977 C C . LYS A 1 241 ? -1.119 -8.536 6.031 1.00 94.62 241 LYS A C 1
ATOM 1979 O O . LYS A 1 241 ? -0.992 -9.260 5.051 1.00 94.62 241 LYS A O 1
ATOM 1984 N N . GLU A 1 242 ? -0.552 -8.762 7.215 1.00 93.88 242 GLU A N 1
ATOM 1985 C CA . GLU A 1 242 ? 0.308 -9.912 7.493 1.00 93.88 242 GLU A CA 1
ATOM 1986 C C . GLU A 1 242 ? -0.434 -11.229 7.221 1.00 93.88 242 GLU A C 1
ATOM 1988 O O . GLU A 1 242 ? 0.104 -12.129 6.585 1.00 93.88 242 GLU A O 1
ATOM 1993 N N . ALA A 1 243 ? -1.706 -11.330 7.628 1.00 94.56 243 ALA A N 1
ATOM 1994 C CA . ALA A 1 243 ? -2.527 -12.504 7.340 1.00 94.56 243 ALA A CA 1
ATOM 1995 C C . ALA A 1 243 ? -2.661 -12.777 5.834 1.00 94.56 243 ALA A C 1
ATOM 1997 O O . ALA A 1 243 ? -2.525 -13.920 5.406 1.00 94.56 243 ALA A O 1
ATOM 1998 N N . ILE A 1 244 ? -2.916 -11.750 5.022 1.00 93.00 244 ILE A N 1
ATOM 1999 C CA . ILE A 1 244 ? -3.048 -11.917 3.569 1.00 93.00 244 ILE A CA 1
ATOM 2000 C C . ILE A 1 244 ? -1.696 -12.214 2.917 1.00 93.00 244 ILE A C 1
ATOM 2002 O O . ILE A 1 244 ? -1.615 -13.120 2.092 1.00 93.00 244 ILE A O 1
ATOM 2006 N N . ASP A 1 245 ? -0.630 -11.526 3.325 1.00 89.25 245 ASP A N 1
ATOM 2007 C CA . ASP A 1 245 ? 0.716 -11.772 2.802 1.00 89.25 245 ASP A CA 1
ATOM 2008 C C . ASP A 1 245 ? 1.152 -13.219 3.077 1.00 89.25 245 ASP A C 1
ATOM 2010 O O . ASP A 1 245 ? 1.646 -13.898 2.176 1.00 89.25 245 ASP A O 1
ATOM 2014 N N . LEU A 1 246 ? 0.901 -13.739 4.283 1.00 90.81 246 LEU A N 1
ATOM 2015 C CA . LEU A 1 246 ? 1.176 -15.136 4.627 1.00 90.81 246 LEU A CA 1
ATOM 2016 C C . LEU A 1 246 ? 0.288 -16.110 3.844 1.00 90.81 246 LEU A C 1
ATOM 2018 O O . LEU A 1 246 ? 0.784 -17.138 3.394 1.00 90.81 246 LEU A O 1
ATOM 2022 N N . ARG A 1 247 ? -1.004 -15.813 3.648 1.00 91.12 247 ARG A N 1
ATOM 2023 C CA . ARG A 1 247 ? -1.894 -16.650 2.819 1.00 91.12 247 ARG A CA 1
ATOM 2024 C C . ARG A 1 247 ? -1.341 -16.777 1.403 1.00 91.12 247 ARG A C 1
ATOM 2026 O O . ARG A 1 247 ? -1.203 -17.882 0.886 1.00 91.12 247 ARG A O 1
ATOM 2033 N N . ASP A 1 248 ? -1.031 -15.644 0.794 1.00 86.81 248 ASP A N 1
ATOM 2034 C CA . ASP A 1 248 ? -0.677 -15.562 -0.616 1.00 86.81 248 ASP A CA 1
ATOM 2035 C C . ASP A 1 248 ? 0.744 -16.084 -0.910 1.00 86.81 248 ASP A C 1
ATOM 2037 O O . ASP A 1 248 ? 1.009 -16.557 -2.015 1.00 86.81 248 ASP A O 1
ATOM 2041 N N . SER A 1 249 ? 1.662 -15.991 0.059 1.00 83.75 249 SER A N 1
ATOM 2042 C CA . SER A 1 249 ? 3.045 -16.495 -0.034 1.00 83.75 249 SER A CA 1
ATOM 2043 C C . SER A 1 249 ? 3.215 -17.951 0.421 1.00 83.75 249 SER A C 1
ATOM 2045 O O . SER A 1 249 ? 4.314 -18.496 0.343 1.00 83.75 249 SER A O 1
ATOM 2047 N N . GLY A 1 250 ? 2.154 -18.595 0.922 1.00 81.94 250 GLY A N 1
ATOM 2048 C CA . GLY A 1 250 ? 2.251 -19.922 1.545 1.00 81.94 250 GLY A CA 1
ATOM 2049 C C . GLY A 1 250 ? 2.977 -19.908 2.898 1.00 81.94 250 GLY A C 1
ATOM 2050 O O . GLY A 1 250 ? 3.516 -20.927 3.334 1.00 81.94 250 GLY A O 1
ATOM 2051 N N . GLY A 1 251 ? 3.010 -18.749 3.553 1.00 82.25 251 GLY A N 1
ATOM 2052 C CA . GLY A 1 251 ? 3.551 -18.544 4.886 1.00 82.25 251 GLY A CA 1
ATOM 2053 C C . GLY A 1 251 ? 2.748 -19.241 5.988 1.00 82.25 251 GLY A C 1
ATOM 2054 O O . GLY A 1 251 ? 1.665 -19.795 5.791 1.00 82.25 251 GLY A O 1
ATOM 2055 N N . ARG A 1 252 ? 3.308 -19.230 7.199 1.00 84.06 252 ARG A N 1
ATOM 2056 C CA . ARG A 1 252 ? 2.786 -20.007 8.326 1.00 84.06 252 ARG A CA 1
ATOM 2057 C C . ARG A 1 252 ? 1.678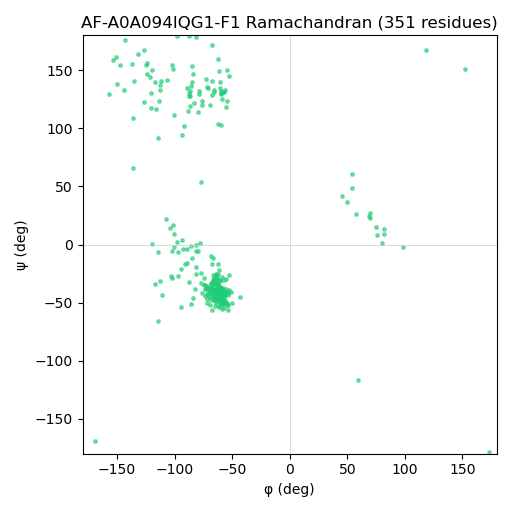 -19.265 9.085 1.00 84.06 252 ARG A C 1
ATOM 2059 O O . ARG A 1 252 ? 1.827 -18.100 9.426 1.00 84.06 252 ARG A O 1
ATOM 2066 N N . ASP A 1 253 ? 0.615 -19.990 9.431 1.00 86.25 253 ASP A N 1
ATOM 2067 C CA . ASP A 1 253 ? -0.498 -19.553 10.286 1.00 86.25 253 ASP A CA 1
ATOM 2068 C C . ASP A 1 253 ? -1.231 -18.242 9.865 1.00 86.25 253 ASP A C 1
ATOM 2070 O O . ASP A 1 253 ? -1.512 -17.408 10.732 1.00 86.25 253 ASP A O 1
ATOM 2074 N N . PRO A 1 254 ? -1.645 -18.037 8.591 1.00 92.31 254 PRO A N 1
ATOM 2075 C CA . PRO A 1 254 ? -2.360 -16.817 8.169 1.00 92.31 254 PRO A CA 1
ATOM 2076 C C . PRO A 1 254 ? -3.627 -16.519 8.994 1.00 92.31 254 PRO A C 1
ATOM 2078 O O . PRO A 1 254 ? -3.883 -15.387 9.414 1.00 92.31 254 PRO A O 1
ATOM 2081 N N . ALA A 1 255 ? -4.404 -17.562 9.307 1.00 93.19 255 ALA A N 1
ATOM 2082 C CA . ALA A 1 255 ? -5.635 -17.452 10.090 1.00 93.19 255 ALA A CA 1
ATOM 2083 C C . ALA A 1 255 ? -5.398 -16.943 11.524 1.00 93.19 255 ALA A C 1
ATOM 2085 O O . ALA A 1 255 ? -6.271 -16.287 12.099 1.00 93.19 255 ALA A O 1
ATOM 2086 N N . LEU A 1 256 ? -4.216 -17.195 12.100 1.00 92.44 256 LEU A N 1
ATOM 2087 C CA . LEU A 1 256 ? -3.853 -16.678 13.419 1.00 92.44 256 LEU A CA 1
ATOM 2088 C C . LEU A 1 256 ? -3.737 -15.152 13.391 1.00 92.44 256 LEU A C 1
ATOM 2090 O O . LEU A 1 256 ? -4.232 -14.491 14.304 1.00 92.44 256 LEU A O 1
ATOM 2094 N N . PHE A 1 257 ? -3.110 -14.591 12.356 1.00 94.62 257 PHE A N 1
ATOM 2095 C CA . PHE A 1 257 ? -2.973 -13.143 12.194 1.00 94.62 257 PHE A CA 1
ATOM 2096 C C . PHE A 1 257 ? -4.320 -12.471 11.915 1.00 94.62 257 PHE A C 1
ATOM 2098 O O . PHE A 1 257 ? -4.661 -11.497 12.585 1.00 94.62 257 PHE A O 1
ATOM 2105 N N . ALA A 1 258 ? -5.168 -13.062 11.070 1.00 96.75 258 ALA A N 1
ATOM 2106 C CA . ALA A 1 258 ? -6.527 -12.556 10.873 1.00 96.75 258 ALA A CA 1
ATOM 2107 C C . ALA A 1 258 ? -7.342 -12.564 12.180 1.00 96.75 258 ALA A C 1
ATOM 2109 O O . ALA A 1 258 ? -8.054 -11.606 12.491 1.00 96.75 258 ALA A O 1
ATOM 2110 N N . ALA A 1 259 ? -7.204 -13.619 12.990 1.00 95.62 259 ALA A N 1
ATOM 2111 C CA . ALA A 1 259 ? -7.855 -13.694 14.292 1.00 95.62 259 ALA A CA 1
ATOM 2112 C C . ALA A 1 259 ? -7.300 -12.666 15.293 1.00 95.62 259 ALA A C 1
ATOM 2114 O O . ALA A 1 259 ? -8.076 -12.115 16.075 1.00 95.62 259 ALA A O 1
ATOM 2115 N N . LYS A 1 260 ? -5.992 -12.366 15.267 1.00 95.25 260 LYS A N 1
ATOM 2116 C CA . LYS A 1 260 ? -5.404 -11.265 16.054 1.00 95.25 260 LYS A CA 1
ATOM 2117 C C . LYS A 1 260 ? -5.988 -9.913 15.648 1.00 95.25 260 LYS A C 1
ATOM 2119 O O . LYS A 1 260 ? -6.357 -9.146 16.534 1.00 95.25 260 LYS A O 1
ATOM 2124 N N . ALA A 1 261 ? -6.171 -9.662 14.350 1.00 97.31 261 ALA A N 1
ATOM 2125 C CA . ALA A 1 261 ? -6.809 -8.440 13.863 1.00 97.31 261 ALA A CA 1
ATOM 2126 C C . ALA A 1 261 ? -8.237 -8.286 14.422 1.00 97.31 261 ALA A C 1
ATOM 2128 O O . ALA A 1 261 ? -8.581 -7.239 14.976 1.00 97.31 261 ALA A O 1
ATOM 2129 N N . LEU A 1 262 ? -9.054 -9.347 14.363 1.00 98.00 262 LEU A N 1
ATOM 2130 C CA . LEU A 1 262 ? -10.403 -9.344 14.943 1.00 98.00 262 LEU A CA 1
ATOM 2131 C C . LEU A 1 262 ? -10.376 -9.163 16.473 1.00 98.00 262 LEU A C 1
ATOM 2133 O O . LEU A 1 262 ? -11.179 -8.408 17.023 1.00 98.00 262 LEU A O 1
ATOM 2137 N N . GLU A 1 263 ? -9.449 -9.828 17.170 1.00 96.50 263 GLU A N 1
ATOM 2138 C CA . GLU A 1 263 ? -9.265 -9.680 18.619 1.00 96.50 263 GLU A CA 1
ATOM 2139 C C . GLU A 1 263 ? -8.928 -8.226 18.985 1.00 96.50 263 GLU A C 1
ATOM 2141 O O . GLU A 1 263 ? -9.523 -7.665 19.908 1.00 96.50 263 GLU A O 1
ATOM 2146 N N . SER A 1 264 ? -8.016 -7.601 18.238 1.00 96.81 264 SER A N 1
ATOM 2147 C CA . SER A 1 264 ? -7.639 -6.194 18.385 1.00 96.81 264 SER A CA 1
ATOM 2148 C C . SER A 1 264 ? -8.829 -5.263 18.156 1.00 96.81 264 SER A C 1
ATOM 2150 O O . SER A 1 264 ? -9.064 -4.375 18.975 1.00 96.81 264 SER A O 1
ATOM 2152 N N . ALA A 1 265 ? -9.639 -5.499 17.119 1.00 97.94 265 ALA A N 1
ATOM 2153 C CA . ALA A 1 265 ? -10.834 -4.700 16.852 1.00 97.94 265 ALA A CA 1
ATOM 2154 C C . ALA A 1 265 ? -11.842 -4.760 18.015 1.00 97.94 265 ALA A C 1
ATOM 2156 O O . ALA A 1 265 ? -12.336 -3.729 18.468 1.00 97.94 265 ALA A O 1
ATOM 2157 N N . ILE A 1 266 ? -12.105 -5.959 18.548 1.00 97.31 266 ILE A N 1
ATOM 2158 C CA . ILE A 1 266 ? -13.003 -6.159 19.697 1.00 97.31 266 ILE A CA 1
ATOM 2159 C C . ILE A 1 266 ? -12.477 -5.428 20.943 1.00 97.31 266 ILE A C 1
ATOM 2161 O O . ILE A 1 266 ? -13.255 -4.786 21.653 1.00 97.31 266 ILE A O 1
ATOM 2165 N N . LYS A 1 267 ? -11.165 -5.496 21.205 1.00 96.06 267 LYS A N 1
ATOM 2166 C CA . LYS A 1 267 ? -10.530 -4.798 22.335 1.00 96.06 267 LYS A CA 1
ATOM 2167 C C . LYS A 1 267 ? -10.656 -3.284 22.211 1.00 96.06 267 LYS A C 1
ATOM 2169 O O . LYS A 1 267 ? -11.140 -2.654 23.145 1.00 96.06 267 LYS A O 1
ATOM 2174 N N . ILE A 1 268 ? -10.325 -2.724 21.047 1.00 96.44 268 ILE A N 1
ATOM 2175 C CA . ILE A 1 268 ? -10.446 -1.284 20.781 1.00 96.44 268 ILE A CA 1
ATOM 2176 C C . ILE A 1 268 ? -11.895 -0.817 20.985 1.00 96.44 268 ILE A C 1
ATOM 2178 O O . ILE A 1 268 ? -12.122 0.191 21.646 1.00 96.44 268 ILE A O 1
ATOM 2182 N N . ILE A 1 269 ? -12.891 -1.566 20.496 1.00 96.31 269 ILE A N 1
ATOM 2183 C CA . ILE A 1 269 ? -14.317 -1.255 20.716 1.00 96.31 269 ILE A CA 1
ATOM 2184 C C . ILE A 1 269 ? -14.657 -1.225 22.210 1.00 96.31 269 ILE A C 1
ATOM 2186 O O . ILE A 1 269 ? -15.293 -0.279 22.681 1.00 96.31 269 ILE A O 1
ATOM 2190 N N . SER A 1 270 ? -14.235 -2.255 22.949 1.00 95.38 270 SER A N 1
ATOM 2191 C CA . SER A 1 270 ? -14.442 -2.345 24.398 1.00 95.38 270 SER A CA 1
ATOM 2192 C C . SER A 1 270 ? -13.801 -1.162 25.130 1.00 95.38 270 SER A C 1
ATOM 2194 O O . SER A 1 270 ? -14.426 -0.584 26.018 1.00 95.38 270 SER A O 1
ATOM 2196 N N . ASP A 1 271 ? -12.597 -0.753 24.729 1.00 94.50 271 ASP A N 1
ATOM 2197 C CA . ASP A 1 271 ? -11.877 0.375 25.322 1.00 94.50 271 ASP A CA 1
ATOM 2198 C C . ASP A 1 271 ? -12.560 1.716 25.016 1.00 94.50 271 ASP A C 1
ATOM 2200 O O . ASP A 1 271 ? -12.833 2.491 25.932 1.00 94.50 271 ASP A O 1
ATOM 2204 N N . VAL A 1 272 ? -12.921 1.969 23.752 1.00 94.88 272 VAL A N 1
ATOM 2205 C CA . VAL A 1 272 ? -13.590 3.210 23.309 1.00 94.88 272 VAL A CA 1
ATOM 2206 C C . VAL A 1 272 ? -14.935 3.412 24.009 1.00 94.88 272 VAL A C 1
ATOM 2208 O O . VAL A 1 272 ? -15.300 4.539 24.342 1.00 94.88 272 VAL A O 1
ATOM 2211 N N . LYS A 1 273 ? -15.678 2.331 24.265 1.00 94.69 273 LYS A N 1
ATOM 2212 C CA . LYS A 1 273 ? -16.956 2.391 24.991 1.00 94.69 273 LYS A CA 1
ATOM 2213 C C . LYS A 1 273 ? -16.788 2.347 26.520 1.00 94.69 273 LYS A C 1
ATOM 2215 O O . LYS A 1 273 ? -17.786 2.439 27.235 1.00 94.69 273 LYS A O 1
ATOM 2220 N N . GLY A 1 274 ? -15.560 2.230 27.033 1.00 94.44 274 GLY A N 1
ATOM 2221 C CA . GLY A 1 274 ? -15.267 2.191 28.469 1.00 94.44 274 GLY A CA 1
ATOM 2222 C C . GLY A 1 274 ? -15.729 0.907 29.166 1.00 94.44 274 GLY A C 1
ATOM 2223 O O . GLY A 1 274 ? -16.060 0.929 30.350 1.00 94.44 274 GLY A O 1
ATOM 2224 N N . TRP A 1 275 ? -15.806 -0.207 28.439 1.00 95.12 275 TRP A N 1
ATOM 2225 C CA . TRP A 1 275 ? -16.285 -1.495 28.953 1.00 95.12 275 TRP A CA 1
ATOM 2226 C C . TRP A 1 275 ? -15.179 -2.381 29.521 1.00 95.12 275 TRP A C 1
ATOM 2228 O O . TRP A 1 275 ? -15.480 -3.312 30.270 1.00 95.12 275 TRP A O 1
ATOM 2238 N N . THR A 1 276 ? -13.923 -2.088 29.190 1.00 92.62 276 THR A N 1
ATOM 2239 C CA . THR A 1 276 ? -12.750 -2.821 29.672 1.00 92.62 276 THR A CA 1
ATOM 2240 C C . THR A 1 276 ? -12.486 -2.552 31.153 1.00 92.62 276 THR A C 1
ATOM 2242 O O . THR A 1 276 ? -12.512 -1.411 31.612 1.00 92.62 276 THR A O 1
ATOM 2245 N N . ARG A 1 277 ? -12.216 -3.618 31.913 1.00 88.00 277 ARG A N 1
ATOM 2246 C CA . ARG A 1 277 ? -12.078 -3.593 33.380 1.00 88.00 277 ARG A CA 1
ATOM 2247 C C . ARG A 1 277 ? -10.667 -3.923 33.872 1.00 88.00 277 ARG A C 1
ATOM 2249 O O . ARG A 1 277 ? -10.421 -3.855 35.073 1.00 88.00 277 ARG A O 1
ATOM 2256 N N . GLY A 1 278 ? -9.757 -4.316 32.981 1.00 86.69 278 GLY A N 1
ATOM 2257 C CA . GLY A 1 278 ? -8.383 -4.711 33.311 1.00 86.69 278 GLY A CA 1
ATOM 2258 C C . GLY A 1 278 ? -8.271 -6.099 33.955 1.00 86.69 278 GLY A C 1
ATOM 2259 O O . GLY A 1 278 ? -7.245 -6.429 34.542 1.00 86.69 278 GLY A O 1
ATOM 2260 N N . THR A 1 279 ? -9.326 -6.911 33.869 1.00 89.38 279 THR A N 1
ATOM 2261 C CA . THR A 1 279 ? -9.390 -8.278 34.437 1.00 89.38 279 THR A CA 1
ATOM 2262 C C . THR A 1 279 ? -9.634 -9.347 33.374 1.00 89.38 279 THR A C 1
ATOM 2264 O O . THR A 1 279 ? -9.724 -10.539 33.679 1.00 89.38 279 THR A O 1
ATOM 2267 N N . GLU A 1 280 ? -9.739 -8.923 32.118 1.00 91.88 280 GLU A N 1
ATOM 2268 C CA . GLU A 1 280 ? -9.951 -9.757 30.952 1.00 91.88 280 GLU A CA 1
ATOM 2269 C C . GLU A 1 280 ? -8.722 -10.640 30.695 1.00 91.88 280 GLU A C 1
ATOM 2271 O O . GLU A 1 280 ? -7.592 -10.161 30.627 1.00 91.88 280 GLU A O 1
ATOM 2276 N N . LYS A 1 281 ? -8.937 -11.954 30.542 1.00 85.69 281 LYS A N 1
ATOM 2277 C CA . LYS A 1 281 ? -7.856 -12.945 30.380 1.00 85.69 281 LYS A CA 1
ATOM 2278 C C . LYS A 1 281 ? -7.665 -13.410 28.934 1.00 85.69 281 LYS A C 1
ATOM 2280 O O . LYS A 1 281 ? -6.742 -14.168 28.654 1.00 85.69 281 LYS A O 1
ATOM 2285 N N . GLY A 1 282 ? -8.534 -12.981 28.021 1.00 85.19 282 GLY A N 1
ATOM 2286 C CA . GLY A 1 282 ? -8.479 -13.334 26.605 1.00 85.19 282 GLY A CA 1
ATOM 2287 C C . GLY A 1 282 ? -9.692 -12.830 25.828 1.00 85.19 282 GLY A C 1
ATOM 2288 O O . GLY A 1 282 ? -10.585 -12.201 26.398 1.00 85.19 282 GLY A O 1
ATOM 2289 N N . ALA A 1 283 ? -9.733 -13.136 24.527 1.00 88.19 283 ALA A N 1
ATOM 2290 C CA . ALA A 1 283 ? -10.759 -12.663 23.592 1.00 88.19 283 ALA A CA 1
ATOM 2291 C C . ALA A 1 283 ? -12.201 -12.902 24.080 1.00 88.19 283 ALA A C 1
ATOM 2293 O O . ALA A 1 283 ? -13.035 -12.006 23.983 1.00 88.19 283 ALA A O 1
ATOM 2294 N N . ALA A 1 284 ? -12.484 -14.066 24.678 1.00 92.44 284 ALA A N 1
ATOM 2295 C CA . ALA A 1 284 ? -13.816 -14.399 25.189 1.00 92.44 284 ALA A CA 1
ATOM 2296 C C . ALA A 1 284 ? -14.328 -13.395 26.239 1.00 92.44 284 ALA A C 1
ATOM 2298 O O . ALA A 1 284 ? -15.493 -13.013 26.193 1.00 92.44 284 ALA A O 1
ATOM 2299 N N . ASN A 1 285 ? -13.462 -12.903 27.134 1.00 93.81 285 ASN A N 1
ATOM 2300 C CA . ASN A 1 285 ? -13.853 -11.900 28.128 1.00 93.81 285 ASN A CA 1
ATOM 2301 C C . ASN A 1 285 ? -14.235 -10.566 27.476 1.00 93.81 285 ASN A C 1
ATOM 2303 O O . ASN A 1 285 ? -15.206 -9.937 27.887 1.00 93.81 285 ASN A O 1
ATOM 2307 N N . TYR A 1 286 ? -13.502 -10.147 26.443 1.00 95.19 286 TYR A N 1
ATOM 2308 C CA . TYR A 1 286 ? -13.847 -8.934 25.705 1.00 95.19 286 TYR A CA 1
ATOM 2309 C C . TYR A 1 286 ? -15.143 -9.112 24.903 1.00 95.19 286 TYR A C 1
ATOM 2311 O O . TYR A 1 286 ? -15.973 -8.210 24.876 1.00 95.19 286 TYR A O 1
ATOM 2319 N N . ILE A 1 287 ? -15.386 -10.289 24.319 1.00 96.06 287 ILE A N 1
ATOM 2320 C CA . ILE A 1 287 ? -16.666 -10.599 23.661 1.00 96.06 287 ILE A CA 1
ATOM 2321 C C . ILE A 1 287 ? -17.825 -10.558 24.673 1.00 96.06 287 ILE A C 1
ATOM 2323 O O . ILE A 1 287 ? -18.899 -10.035 24.371 1.00 96.06 287 ILE A O 1
ATOM 2327 N N . ASP A 1 288 ? -17.609 -11.047 25.895 1.00 94.75 288 ASP A N 1
ATOM 2328 C CA . ASP A 1 288 ? -18.603 -10.968 26.967 1.00 94.75 288 ASP A CA 1
ATOM 2329 C C . ASP A 1 288 ? -18.914 -9.514 27.361 1.00 94.75 288 ASP A C 1
ATOM 2331 O O . ASP A 1 288 ? -20.075 -9.195 27.631 1.00 94.75 288 ASP A O 1
ATOM 2335 N N . ASN A 1 289 ? -17.927 -8.608 27.311 1.00 95.06 289 ASN A N 1
ATOM 2336 C CA . ASN A 1 289 ? -18.163 -7.173 27.491 1.00 95.06 289 ASN A CA 1
ATOM 2337 C C . ASN A 1 289 ? -19.101 -6.616 26.406 1.00 95.06 289 ASN A C 1
ATOM 2339 O O . ASN A 1 289 ? -20.030 -5.877 26.734 1.00 95.06 289 ASN A O 1
ATOM 2343 N N . LEU A 1 290 ? -18.924 -6.998 25.137 1.00 95.19 290 LEU A N 1
ATOM 2344 C CA . LEU A 1 290 ? -19.812 -6.580 24.041 1.00 95.19 290 LEU A CA 1
ATOM 2345 C C . LEU A 1 290 ? -21.244 -7.120 24.220 1.00 95.19 290 LEU A C 1
ATOM 2347 O O . LEU A 1 290 ? -22.214 -6.450 23.863 1.00 95.19 290 LEU A O 1
ATOM 2351 N N . ARG A 1 291 ? -21.403 -8.324 24.785 1.00 95.56 291 ARG A N 1
ATOM 2352 C CA . ARG A 1 291 ? -22.721 -8.947 25.009 1.00 95.56 291 ARG A CA 1
ATOM 2353 C C . ARG A 1 291 ? -23.434 -8.446 26.269 1.00 95.56 291 ARG A C 1
ATOM 2355 O O . ARG A 1 291 ? -24.642 -8.640 26.401 1.00 95.56 291 ARG A O 1
ATOM 2362 N N . ALA A 1 292 ? -22.721 -7.852 27.222 1.00 92.56 292 ALA A N 1
ATOM 2363 C CA . ALA A 1 292 ? -23.274 -7.541 28.534 1.00 92.56 292 ALA A CA 1
ATOM 2364 C C . ALA A 1 292 ? -24.524 -6.642 28.453 1.00 92.56 292 ALA A C 1
ATOM 2366 O O . ALA A 1 292 ? -24.508 -5.572 27.846 1.00 92.56 292 ALA A O 1
ATOM 2367 N N . LYS A 1 293 ? -25.594 -7.031 29.163 1.00 91.00 293 LYS A N 1
ATOM 2368 C CA . LYS A 1 293 ? -26.825 -6.224 29.288 1.00 91.00 293 LYS A CA 1
ATOM 2369 C C . LYS A 1 293 ? -26.558 -4.815 29.808 1.00 91.00 293 LYS A C 1
ATOM 2371 O O . LYS A 1 293 ? -27.156 -3.859 29.332 1.00 91.00 293 LYS A O 1
ATOM 2376 N N . ALA A 1 294 ? -25.631 -4.696 30.758 1.00 89.62 294 ALA A N 1
ATOM 2377 C CA . ALA A 1 294 ? -25.212 -3.414 31.322 1.00 89.62 294 ALA A CA 1
ATOM 2378 C C . ALA A 1 294 ? -24.592 -2.466 30.276 1.00 89.62 294 ALA A C 1
ATOM 2380 O O . ALA A 1 294 ? -24.613 -1.257 30.470 1.00 89.62 294 ALA A O 1
ATOM 2381 N N . ASN A 1 295 ? -24.093 -3.013 29.165 1.00 89.69 295 ASN A N 1
ATOM 2382 C CA . ASN A 1 295 ? -23.440 -2.280 28.085 1.00 89.69 295 ASN A CA 1
ATOM 2383 C C . ASN A 1 295 ? -24.377 -2.050 26.882 1.00 89.69 295 ASN A C 1
ATOM 2385 O O . ASN A 1 295 ? -23.930 -1.607 25.829 1.00 89.69 295 ASN A O 1
ATOM 2389 N N . GLY A 1 296 ? -25.673 -2.357 27.023 1.00 87.94 296 GLY A N 1
ATOM 2390 C CA . GLY A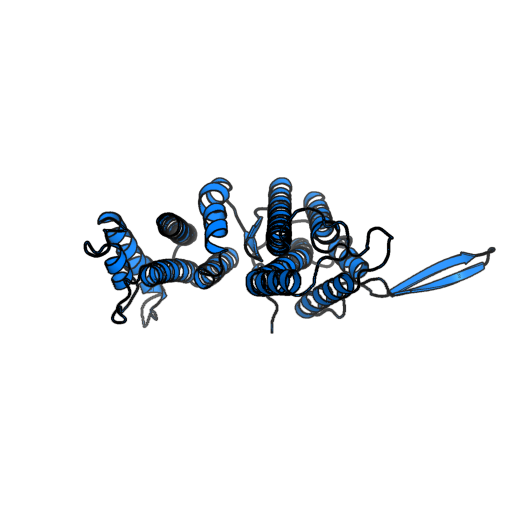 1 296 ? -26.667 -2.173 25.964 1.00 87.94 296 GLY A CA 1
ATOM 2391 C C . GLY A 1 296 ? -26.711 -3.288 24.915 1.00 87.94 296 GLY A C 1
ATOM 2392 O O . GLY A 1 296 ? -27.354 -3.097 23.892 1.00 87.94 296 GLY A O 1
ATOM 2393 N N . GLU A 1 297 ? -26.069 -4.437 25.169 1.00 91.06 297 GLU A N 1
ATOM 2394 C CA . GLU A 1 297 ? -26.061 -5.606 24.271 1.00 91.06 297 GLU A CA 1
ATOM 2395 C C . GLU A 1 297 ? -25.611 -5.276 22.829 1.00 91.06 297 GLU A C 1
ATOM 2397 O O . GLU A 1 297 ? -26.345 -5.485 21.865 1.00 91.06 297 GLU A O 1
ATOM 2402 N N . PHE A 1 298 ? -24.376 -4.787 22.670 1.00 95.56 298 PHE A N 1
ATOM 2403 C CA . PHE A 1 298 ? -23.786 -4.423 21.368 1.00 95.56 298 PHE A CA 1
ATOM 2404 C C . PHE A 1 298 ? -23.792 -5.570 20.340 1.00 95.56 298 PHE A C 1
ATOM 2406 O O . PHE A 1 298 ? -23.878 -5.350 19.126 1.00 95.56 298 PHE A O 1
ATOM 2413 N N . ILE A 1 299 ? -23.710 -6.802 20.845 1.00 96.38 299 ILE A N 1
ATOM 2414 C CA . ILE A 1 299 ? -23.944 -8.035 20.094 1.00 96.38 299 ILE A CA 1
ATOM 2415 C C . ILE A 1 299 ? -25.020 -8.883 20.780 1.00 96.38 299 ILE A C 1
ATOM 2417 O O . ILE A 1 299 ? -25.227 -8.819 22.000 1.00 96.38 299 ILE A O 1
ATOM 2421 N N . ASN A 1 300 ? -25.700 -9.717 20.001 1.00 95.25 300 ASN A N 1
ATOM 2422 C CA . ASN A 1 300 ? -26.694 -10.657 20.504 1.00 95.25 300 ASN A CA 1
ATOM 2423 C C . ASN A 1 300 ? -26.065 -12.008 20.932 1.00 95.25 300 ASN A C 1
ATOM 2425 O O . ASN A 1 300 ? -24.852 -12.209 20.865 1.00 95.25 300 ASN A O 1
ATOM 2429 N N . GLY A 1 301 ? -26.896 -12.932 21.428 1.00 94.12 301 GLY A N 1
ATOM 2430 C CA . GLY A 1 301 ? -26.439 -14.225 21.955 1.00 94.12 301 GLY A CA 1
ATOM 2431 C C . GLY A 1 301 ? -25.731 -15.108 20.924 1.00 94.12 301 GLY A C 1
ATOM 2432 O O . GLY A 1 301 ? -24.629 -15.578 21.199 1.00 94.12 301 GLY A O 1
ATOM 2433 N N . TRP A 1 302 ? -26.315 -15.274 19.733 1.00 95.62 302 TRP A N 1
ATOM 2434 C CA . TRP A 1 302 ? -25.734 -16.135 18.698 1.00 95.62 302 TRP A CA 1
ATOM 2435 C C . TRP A 1 302 ? -24.436 -15.541 18.137 1.00 95.62 302 TRP A C 1
ATOM 2437 O O . TRP A 1 302 ? -23.506 -16.276 17.822 1.00 95.62 302 TRP A O 1
ATOM 2447 N N . GLU A 1 303 ? -24.338 -14.209 18.067 1.00 97.00 303 GLU A N 1
ATOM 2448 C CA . GLU A 1 303 ? -23.118 -13.508 17.651 1.00 97.00 303 GLU A CA 1
ATOM 2449 C C . GLU A 1 303 ? -21.970 -13.761 18.638 1.00 97.00 303 GLU A C 1
ATOM 2451 O O . GLU A 1 303 ? -20.845 -14.057 18.236 1.00 97.00 303 GLU A O 1
ATOM 2456 N N . ARG A 1 304 ? -22.265 -13.705 19.944 1.00 96.06 304 ARG A N 1
ATOM 2457 C CA . ARG A 1 304 ? -21.298 -14.027 21.001 1.00 96.06 304 ARG A CA 1
ATOM 2458 C C . ARG A 1 304 ? -20.845 -15.482 20.920 1.00 96.06 304 ARG A C 1
ATOM 2460 O O . ARG A 1 304 ? -19.648 -15.743 21.004 1.00 96.06 304 ARG A O 1
ATOM 2467 N N . GLU A 1 305 ? -21.780 -16.415 20.763 1.00 95.88 305 GLU A N 1
ATOM 2468 C CA . GLU A 1 305 ? -21.475 -17.844 20.621 1.00 95.88 305 GLU A CA 1
ATOM 2469 C C . GLU A 1 305 ? -20.578 -18.102 19.407 1.00 95.88 305 GLU A C 1
ATOM 2471 O O . GLU A 1 305 ? -19.531 -18.730 19.551 1.00 95.88 305 GLU A O 1
ATOM 2476 N N . ASN A 1 306 ? -20.916 -17.527 18.251 1.00 96.44 306 ASN A N 1
ATOM 2477 C CA . ASN A 1 306 ? -20.145 -17.680 17.021 1.00 96.44 306 ASN A CA 1
ATOM 2478 C C . ASN A 1 306 ? -18.711 -17.136 17.143 1.00 96.44 306 ASN A C 1
ATOM 2480 O O . ASN A 1 306 ? -17.762 -17.817 16.755 1.00 96.44 306 ASN A O 1
ATOM 2484 N N . LEU A 1 307 ? -18.534 -15.944 17.727 1.00 96.62 307 LEU A N 1
ATOM 2485 C CA . LEU A 1 307 ? -17.210 -15.356 17.948 1.00 96.62 307 LEU A CA 1
ATOM 2486 C C . LEU A 1 307 ? -16.377 -16.181 18.939 1.00 96.62 307 LEU A C 1
ATOM 2488 O O . LEU A 1 307 ? -15.215 -16.481 18.668 1.00 96.62 307 LEU A O 1
ATOM 2492 N N . VAL A 1 308 ? -16.955 -16.571 20.081 1.00 95.12 308 VAL A N 1
ATOM 2493 C CA . VAL A 1 308 ? -16.249 -17.384 21.087 1.00 95.12 308 VAL A CA 1
ATOM 2494 C C . VAL A 1 308 ? -15.842 -18.734 20.500 1.00 95.12 308 VAL A C 1
ATOM 2496 O O . VAL A 1 308 ? -14.708 -19.173 20.710 1.00 95.12 308 VAL A O 1
ATOM 2499 N N . GLU A 1 309 ? -16.729 -19.375 19.740 1.00 93.62 309 GLU A N 1
ATOM 2500 C CA . GLU A 1 309 ? -16.436 -20.650 19.098 1.00 93.62 309 GLU A CA 1
ATOM 2501 C C . GLU A 1 309 ? -15.305 -20.511 18.074 1.00 93.62 309 GLU A C 1
ATOM 2503 O O . GLU A 1 309 ? -14.335 -21.268 18.159 1.00 93.62 309 GLU A O 1
ATOM 2508 N N . PHE A 1 310 ? -15.341 -19.484 17.218 1.00 94.38 310 PHE A N 1
ATOM 2509 C CA . PHE A 1 310 ? -14.249 -19.172 16.293 1.00 94.38 310 PHE A CA 1
ATOM 2510 C C . PHE A 1 310 ? -12.906 -19.016 17.019 1.00 94.38 310 PHE A C 1
ATOM 2512 O O . PHE A 1 310 ? -11.942 -19.712 16.696 1.00 94.38 310 PHE A O 1
ATOM 2519 N N . PHE A 1 311 ? -12.827 -18.180 18.061 1.00 92.19 311 PHE A N 1
ATOM 2520 C CA . PHE A 1 311 ? -11.574 -18.008 18.805 1.00 92.19 311 PHE A CA 1
ATOM 2521 C C . PHE A 1 311 ? -11.108 -19.308 19.473 1.00 92.19 311 PHE A C 1
ATOM 2523 O O . PHE A 1 311 ? -9.912 -19.601 19.503 1.00 92.19 311 PHE A O 1
ATOM 2530 N N . SER A 1 312 ? -12.038 -20.116 19.981 1.00 88.81 312 SER A N 1
ATOM 2531 C CA . SER A 1 312 ? -11.701 -21.376 20.644 1.00 88.81 312 SER A CA 1
ATOM 2532 C C . SER A 1 312 ? -11.212 -22.465 19.682 1.00 88.81 312 SER A C 1
ATOM 2534 O O . SER A 1 312 ? -10.336 -23.241 20.060 1.00 88.81 312 SER A O 1
ATOM 2536 N N . LYS A 1 313 ? -11.758 -22.526 18.459 1.00 86.31 313 LYS A N 1
ATOM 2537 C CA . LYS A 1 313 ? -11.518 -23.609 17.491 1.00 86.31 313 LYS A CA 1
ATOM 2538 C C . LYS A 1 313 ? -10.533 -23.249 16.385 1.00 86.31 313 LYS A C 1
ATOM 2540 O O . LYS A 1 313 ? -9.875 -24.142 15.871 1.00 86.31 313 LYS A O 1
ATOM 2545 N N . VAL A 1 314 ? -10.437 -21.973 16.026 1.00 84.50 314 VAL A N 1
ATOM 2546 C CA . VAL A 1 314 ? -9.644 -21.497 14.882 1.00 84.50 314 VAL A CA 1
ATOM 2547 C C . VAL A 1 314 ? -8.447 -20.667 15.331 1.00 84.50 314 VAL A C 1
ATOM 2549 O O . VAL A 1 314 ? -7.414 -20.719 14.689 1.00 84.50 314 VAL A O 1
ATOM 2552 N N . ARG A 1 315 ? -8.524 -19.932 16.447 1.00 82.38 315 ARG A N 1
ATOM 2553 C CA . ARG A 1 315 ? -7.390 -19.117 16.928 1.00 82.38 315 ARG A CA 1
ATOM 2554 C C . ARG A 1 315 ? -6.533 -19.851 17.951 1.00 82.38 315 ARG A C 1
ATOM 2556 O O . ARG A 1 315 ? -5.316 -19.925 17.810 1.00 82.38 315 ARG A O 1
ATOM 2563 N N . ASN A 1 316 ? -7.143 -20.369 19.015 1.00 79.38 316 ASN A N 1
ATOM 2564 C CA . ASN A 1 316 ? -6.402 -20.940 20.145 1.00 79.38 316 ASN A CA 1
ATOM 2565 C C . ASN A 1 316 ? -5.519 -22.147 19.786 1.00 79.38 316 ASN A C 1
ATOM 2567 O O . ASN A 1 316 ? -4.403 -22.192 20.303 1.00 79.38 316 ASN A O 1
ATOM 2571 N N . PRO A 1 317 ? -5.927 -23.073 18.896 1.00 76.56 317 PRO A N 1
ATOM 2572 C CA . PRO A 1 317 ? -5.061 -24.187 18.506 1.00 76.56 317 PRO A CA 1
ATOM 2573 C C . PRO A 1 317 ? -3.760 -23.753 17.812 1.00 76.56 317 PRO A C 1
ATOM 2575 O O . PRO A 1 317 ? -2.767 -24.460 17.905 1.00 76.56 317 PRO A O 1
ATOM 2578 N N . PHE A 1 318 ? -3.746 -22.577 17.176 1.00 69.88 318 PHE A N 1
ATOM 2579 C CA . PHE A 1 318 ? -2.581 -22.018 16.476 1.00 69.88 318 PHE A CA 1
ATOM 2580 C C . PHE A 1 318 ? -1.767 -21.064 17.365 1.00 69.88 318 PHE A C 1
ATOM 2582 O O . PHE A 1 318 ? -0.591 -20.816 17.120 1.00 69.88 318 PHE A O 1
ATOM 2589 N N . GLY A 1 319 ? -2.382 -20.516 18.420 1.00 59.66 319 GLY A N 1
ATOM 2590 C CA . GLY A 1 319 ? -1.728 -19.618 19.378 1.00 59.66 319 GLY A CA 1
ATOM 2591 C C . GLY A 1 319 ? -0.984 -20.327 20.517 1.00 59.66 319 GLY A C 1
ATOM 2592 O O . GLY A 1 319 ? -0.241 -19.677 21.255 1.00 59.66 319 GLY A O 1
ATOM 2593 N N . HIS A 1 320 ? -1.180 -21.636 20.684 1.00 65.25 320 HIS A N 1
ATOM 2594 C CA . HIS A 1 320 ? -0.499 -22.458 21.684 1.00 65.25 320 HIS A CA 1
ATOM 2595 C C . HIS A 1 320 ? 0.459 -23.439 20.999 1.00 65.25 320 HIS A C 1
ATOM 2597 O O . HIS A 1 320 ? 0.152 -23.978 19.941 1.00 65.25 320 HIS A O 1
ATOM 2603 N N . GLY A 1 321 ? 1.639 -23.667 21.587 1.00 53.91 321 GLY A N 1
ATOM 2604 C CA . GLY A 1 321 ? 2.598 -24.629 21.041 1.00 53.91 321 GLY A CA 1
ATOM 2605 C C . GLY A 1 321 ? 2.003 -26.038 21.005 1.00 53.91 321 GLY A C 1
ATOM 2606 O O . GLY A 1 321 ? 1.418 -26.475 21.993 1.00 53.91 321 GLY A O 1
ATOM 2607 N N . ALA A 1 322 ? 2.186 -26.748 19.889 1.00 60.81 322 ALA A N 1
ATOM 2608 C CA . ALA A 1 322 ? 1.570 -28.056 19.642 1.00 60.81 322 ALA A CA 1
ATOM 2609 C C . ALA A 1 322 ? 2.072 -29.180 20.575 1.00 60.81 322 ALA A C 1
ATOM 2611 O O . ALA A 1 322 ? 1.482 -30.252 20.643 1.00 60.81 322 ALA A O 1
ATOM 2612 N N . GLY A 1 323 ? 3.150 -28.950 21.334 1.00 68.62 323 GLY A N 1
ATOM 2613 C CA . GLY A 1 323 ? 3.712 -29.961 22.227 1.00 68.62 323 GLY A CA 1
ATOM 2614 C C . GLY A 1 323 ? 4.125 -31.212 21.447 1.00 68.62 323 GLY A C 1
ATOM 2615 O O . GLY A 1 323 ? 5.031 -31.147 20.622 1.00 68.62 323 GLY A O 1
ATOM 2616 N N . SER A 1 324 ? 3.479 -32.343 21.735 1.00 69.69 324 SER A N 1
ATOM 2617 C CA . SER A 1 324 ? 3.682 -33.621 21.033 1.00 69.69 324 SER A CA 1
ATOM 2618 C C . SER A 1 324 ? 2.652 -33.885 19.929 1.00 69.69 324 SER A C 1
ATOM 2620 O O . SER A 1 324 ? 2.790 -34.872 19.209 1.00 69.69 324 SER A O 1
ATOM 2622 N N . ASP A 1 325 ? 1.634 -33.034 19.808 1.00 66.31 325 ASP A N 1
ATOM 2623 C CA . ASP A 1 325 ? 0.572 -33.166 18.818 1.00 66.31 325 ASP A CA 1
ATOM 2624 C C . ASP A 1 325 ? 0.994 -32.529 17.482 1.00 66.31 325 ASP A C 1
ATOM 2626 O O . ASP A 1 325 ? 1.836 -31.623 17.454 1.00 66.31 325 ASP A O 1
ATOM 2630 N N . PRO A 1 326 ? 0.440 -32.991 16.346 1.00 62.97 326 PRO A N 1
ATOM 2631 C CA . PRO A 1 326 ? 0.654 -32.327 15.069 1.00 62.97 326 PRO A CA 1
ATOM 2632 C C . PRO A 1 326 ? 0.127 -30.891 15.131 1.00 62.97 326 PRO A C 1
ATOM 2634 O O . PRO A 1 326 ? -0.937 -30.627 15.697 1.00 62.97 326 PRO A O 1
ATOM 2637 N N . ILE A 1 327 ? 0.877 -29.963 14.533 1.00 65.44 327 ILE A N 1
ATOM 2638 C CA . ILE A 1 327 ? 0.435 -28.576 14.375 1.00 65.44 327 ILE A CA 1
ATOM 2639 C C . ILE A 1 327 ? -0.878 -28.611 13.580 1.00 65.44 327 ILE A C 1
ATOM 2641 O O . ILE A 1 327 ? -0.907 -29.221 12.509 1.00 65.44 327 ILE A O 1
ATOM 2645 N N . PRO A 1 328 ? -1.972 -28.023 14.092 1.00 71.69 328 PRO A N 1
ATOM 2646 C CA . PRO A 1 328 ? -3.202 -27.911 13.326 1.00 71.69 328 PRO A CA 1
ATOM 2647 C C . PRO A 1 328 ? -2.915 -27.149 12.032 1.00 71.69 328 PRO A C 1
ATOM 2649 O O . PRO A 1 328 ? -2.303 -26.088 12.077 1.00 71.69 328 PRO A O 1
ATOM 2652 N N . GLU A 1 329 ? -3.362 -27.669 10.894 1.00 77.94 329 GLU A N 1
ATOM 2653 C CA . GLU A 1 329 ? -3.265 -26.983 9.605 1.00 77.94 329 GLU A CA 1
ATOM 2654 C C . GLU A 1 329 ? -4.670 -26.793 9.039 1.00 77.94 329 GLU A C 1
ATOM 2656 O O . GLU A 1 329 ? -5.480 -27.724 9.004 1.00 77.94 329 GLU A O 1
ATOM 2661 N N . LEU A 1 330 ? -4.972 -25.567 8.617 1.00 85.94 330 LEU A N 1
ATOM 2662 C CA . LEU A 1 330 ? -6.162 -25.291 7.825 1.00 85.94 330 LEU A C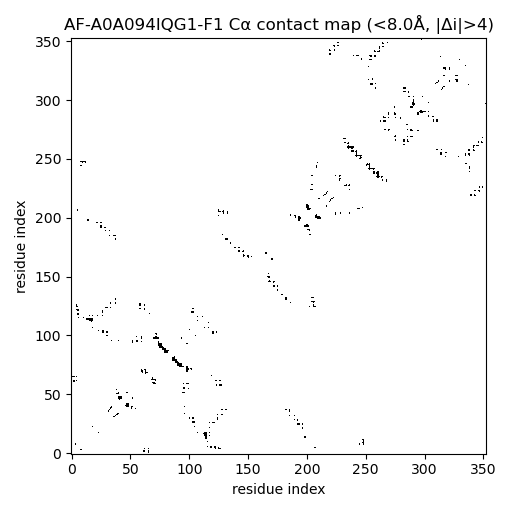A 1
ATOM 2663 C C . LEU A 1 330 ? -5.849 -25.558 6.354 1.00 85.94 330 LEU A C 1
ATOM 2665 O O . LEU A 1 330 ? -4.790 -25.187 5.851 1.00 85.94 330 LEU A O 1
ATOM 2669 N N . SER A 1 331 ? -6.802 -26.157 5.645 1.00 89.00 331 SER A N 1
ATOM 2670 C CA . SER A 1 331 ? -6.781 -26.160 4.180 1.00 89.00 331 SER A CA 1
ATOM 2671 C C . SER A 1 331 ? -6.878 -24.732 3.631 1.00 89.00 331 SER A C 1
ATOM 2673 O O . SER A 1 331 ? -7.390 -23.842 4.310 1.00 89.00 331 SER A O 1
ATOM 2675 N N . VAL A 1 332 ? -6.456 -24.516 2.380 1.00 87.19 332 VAL A N 1
ATOM 2676 C CA . VAL A 1 332 ? -6.554 -23.201 1.714 1.00 87.19 332 VAL A CA 1
ATOM 2677 C C . VAL A 1 332 ? -7.969 -22.601 1.826 1.00 87.19 332 VAL A C 1
ATOM 2679 O O . VAL A 1 332 ? -8.081 -21.512 2.383 1.00 87.19 332 VAL A O 1
ATOM 2682 N N . PRO A 1 333 ? -9.067 -23.322 1.500 1.00 89.00 333 PRO A N 1
ATOM 2683 C CA . PRO A 1 333 ? -10.413 -22.761 1.645 1.00 89.00 333 PRO A CA 1
ATOM 2684 C C . PRO A 1 333 ? -10.805 -22.427 3.091 1.00 89.00 333 PRO A C 1
ATOM 2686 O O . PRO A 1 333 ? -11.616 -21.536 3.325 1.00 89.00 333 PRO A O 1
ATOM 2689 N N . GLN A 1 334 ? -10.268 -23.149 4.082 1.00 91.69 334 GLN A N 1
ATOM 2690 C CA . GLN A 1 334 ? -10.514 -22.842 5.495 1.00 91.69 334 GLN A CA 1
ATOM 2691 C C . GLN A 1 334 ? -9.735 -21.606 5.952 1.00 91.69 334 GLN A C 1
ATOM 2693 O O . GLN A 1 334 ? -10.242 -20.845 6.775 1.00 91.69 334 GLN A O 1
ATOM 2698 N N . THR A 1 335 ? -8.528 -21.403 5.427 1.00 92.12 335 THR A N 1
ATOM 2699 C CA . THR A 1 335 ? -7.737 -20.191 5.653 1.00 92.12 335 THR A CA 1
ATOM 2700 C C . THR A 1 335 ? -8.428 -18.972 5.050 1.00 92.12 335 THR A C 1
ATOM 2702 O O . THR A 1 335 ? -8.607 -17.979 5.756 1.00 92.12 335 THR A O 1
ATOM 2705 N N . ASP A 1 336 ? -8.897 -19.075 3.805 1.00 91.31 336 ASP A N 1
ATOM 2706 C CA . ASP A 1 336 ? -9.647 -18.012 3.123 1.00 91.31 336 ASP A CA 1
ATOM 2707 C C . ASP A 1 336 ? -10.908 -17.654 3.905 1.00 91.31 336 ASP A C 1
ATOM 2709 O O . ASP A 1 336 ? -11.114 -16.498 4.279 1.00 91.31 336 ASP A O 1
ATOM 2713 N N . TRP A 1 337 ? -11.694 -18.672 4.273 1.00 94.12 337 TRP A N 1
ATOM 2714 C CA . TRP A 1 337 ? -12.871 -18.493 5.114 1.00 94.12 337 TRP A CA 1
ATOM 2715 C C . TRP A 1 337 ? -12.538 -17.806 6.443 1.00 94.12 337 TRP A C 1
ATOM 2717 O O . TRP A 1 337 ? -13.274 -16.915 6.861 1.00 94.12 337 TRP A O 1
ATOM 2727 N N . ALA A 1 338 ? -11.451 -18.187 7.121 1.00 95.25 338 ALA A N 1
ATOM 2728 C CA . ALA A 1 338 ? -11.079 -17.592 8.403 1.00 95.25 338 ALA A CA 1
ATOM 2729 C C . ALA A 1 338 ? -10.682 -16.112 8.264 1.00 95.25 338 ALA A C 1
ATOM 2731 O O . ALA A 1 338 ? -11.059 -15.294 9.108 1.00 95.25 338 ALA A O 1
ATOM 2732 N N . ILE A 1 339 ? -9.961 -15.755 7.197 1.00 95.56 339 ILE A N 1
ATOM 2733 C CA . ILE A 1 339 ? -9.598 -14.367 6.883 1.00 95.56 339 ILE A CA 1
ATOM 2734 C C . ILE A 1 339 ? -10.860 -13.554 6.582 1.00 95.56 339 ILE A C 1
ATOM 2736 O O . ILE A 1 339 ? -11.115 -12.539 7.237 1.00 95.56 339 ILE A O 1
ATOM 2740 N N . GLU A 1 340 ? -11.702 -14.032 5.665 1.00 95.69 340 GLU A N 1
ATOM 2741 C CA . GLU A 1 340 ? -12.954 -13.371 5.295 1.00 95.69 340 GLU A CA 1
ATOM 2742 C C . GLU A 1 340 ? -13.897 -13.221 6.492 1.00 95.69 340 GLU A C 1
ATOM 2744 O O . GLU A 1 340 ? -14.481 -12.155 6.697 1.00 95.69 340 GLU A O 1
ATOM 2749 N N . PHE A 1 341 ? -14.008 -14.252 7.333 1.00 97.06 341 PHE A N 1
ATOM 2750 C CA . PHE A 1 341 ? -14.777 -14.224 8.574 1.00 97.06 341 PHE A CA 1
ATOM 2751 C C . PHE A 1 341 ? -14.309 -13.088 9.488 1.00 97.06 341 PHE A C 1
ATOM 2753 O O . PHE A 1 341 ? -15.126 -12.280 9.943 1.00 97.06 341 PHE A O 1
ATOM 2760 N N . CYS A 1 342 ? -12.998 -12.977 9.714 1.00 98.06 342 CYS A N 1
ATOM 2761 C CA . CYS A 1 342 ? -12.413 -11.908 10.518 1.00 98.06 342 CYS A CA 1
ATOM 2762 C C . CYS A 1 342 ? -12.672 -10.523 9.913 1.00 98.06 342 CYS A C 1
ATOM 2764 O O . CYS A 1 342 ? -13.035 -9.596 10.647 1.00 98.06 342 CYS A O 1
ATOM 2766 N N . MET A 1 343 ? -12.558 -10.372 8.590 1.00 98.06 343 MET A N 1
ATOM 2767 C CA . MET A 1 343 ? -12.842 -9.109 7.898 1.00 98.06 343 MET A CA 1
ATOM 2768 C C . MET A 1 343 ? -14.324 -8.720 7.996 1.00 98.06 343 MET A C 1
ATOM 2770 O O . MET A 1 343 ? -14.651 -7.570 8.303 1.00 98.06 343 MET A O 1
ATOM 2774 N N . ILE A 1 344 ? -15.239 -9.672 7.780 1.00 97.75 344 ILE A N 1
ATOM 2775 C CA . ILE A 1 344 ? -16.691 -9.467 7.881 1.00 97.75 344 ILE A CA 1
ATOM 2776 C C . ILE A 1 344 ? -17.068 -9.025 9.294 1.00 97.75 344 ILE A C 1
ATOM 2778 O O . ILE A 1 344 ? -17.778 -8.024 9.445 1.00 97.75 344 ILE A O 1
ATOM 2782 N N . TRP A 1 345 ? -16.586 -9.734 10.316 1.00 98.06 345 TRP A N 1
ATOM 2783 C CA . TRP A 1 345 ? -16.882 -9.409 11.708 1.00 98.06 345 TRP A CA 1
ATOM 2784 C C . TRP A 1 345 ? -16.316 -8.062 12.115 1.00 98.06 345 TRP A C 1
ATOM 2786 O O . TRP A 1 345 ? -17.053 -7.237 12.650 1.00 98.06 345 TRP A O 1
ATOM 2796 N N . THR A 1 346 ? -15.054 -7.796 11.792 1.00 98.06 346 THR A N 1
ATOM 2797 C CA . THR A 1 346 ? -14.421 -6.510 12.089 1.00 98.06 346 THR A CA 1
ATOM 2798 C C . THR A 1 346 ? -15.198 -5.360 11.451 1.00 98.06 346 THR A C 1
ATOM 2800 O O . THR A 1 346 ? -15.615 -4.436 12.145 1.00 98.06 346 THR A O 1
ATOM 2803 N N . LYS A 1 347 ? -15.514 -5.454 10.152 1.00 96.62 347 LYS A N 1
ATOM 2804 C CA . LYS A 1 347 ? -16.338 -4.461 9.444 1.00 96.62 347 LYS A CA 1
ATOM 2805 C C . LYS A 1 347 ? -17.709 -4.273 10.102 1.00 96.62 347 LYS A C 1
ATOM 2807 O O . LYS A 1 347 ? -18.171 -3.143 10.249 1.00 96.62 347 LYS A O 1
ATOM 2812 N N . SER A 1 348 ? -18.380 -5.370 10.454 1.00 96.94 348 SER A N 1
ATOM 2813 C CA . SER A 1 348 ? -19.705 -5.355 11.088 1.00 96.94 348 SER A CA 1
ATOM 2814 C C . SER A 1 348 ? -19.670 -4.654 12.446 1.00 96.94 348 SER A C 1
ATOM 2816 O O . SER A 1 348 ? -20.524 -3.815 12.719 1.00 96.94 348 SER A O 1
ATOM 2818 N N . LEU A 1 349 ? -18.666 -4.956 13.270 1.00 97.25 349 LEU A N 1
ATOM 2819 C CA . LEU A 1 349 ? -18.505 -4.392 14.605 1.00 97.25 349 LEU A CA 1
ATOM 2820 C C . LEU A 1 349 ? -18.122 -2.908 14.556 1.00 97.25 349 LEU A C 1
ATOM 2822 O O . LEU A 1 349 ? -18.743 -2.106 15.248 1.00 97.25 349 LEU A O 1
ATOM 2826 N N . ILE A 1 350 ? -17.177 -2.520 13.694 1.00 96.62 350 ILE A N 1
ATOM 2827 C CA . ILE A 1 350 ? -16.768 -1.115 13.543 1.00 96.62 350 ILE A CA 1
ATOM 2828 C C . ILE A 1 350 ? -17.945 -0.247 13.081 1.00 96.62 350 ILE A C 1
ATOM 2830 O O . ILE A 1 350 ? -18.118 0.860 13.572 1.00 96.62 350 ILE A O 1
ATOM 2834 N N . ARG A 1 351 ? -18.808 -0.740 12.185 1.00 95.62 351 ARG A N 1
ATOM 2835 C CA . ARG A 1 351 ? -19.984 0.018 11.708 1.00 95.62 351 ARG A CA 1
ATOM 2836 C C . ARG A 1 351 ? -21.063 0.257 12.766 1.00 95.62 351 ARG A C 1
ATOM 2838 O O . ARG A 1 351 ? -21.946 1.077 12.531 1.00 95.62 351 ARG A O 1
ATOM 2845 N N . ARG A 1 352 ? -21.045 -0.490 13.872 1.00 94.44 352 ARG A N 1
ATOM 2846 C CA . ARG A 1 352 ? -21.993 -0.332 14.987 1.00 94.44 352 ARG A CA 1
ATOM 2847 C C . ARG A 1 352 ? -21.509 0.671 16.035 1.00 94.44 352 ARG A C 1
ATOM 2849 O O . ARG A 1 352 ? -22.305 1.035 16.902 1.00 94.44 352 ARG A O 1
ATOM 2856 N N . LEU A 1 353 ? -20.221 1.034 16.018 1.00 89.00 353 LEU A N 1
ATOM 2857 C CA . LEU A 1 353 ? -19.652 2.019 16.942 1.00 89.00 353 LEU A CA 1
ATOM 2858 C C . LEU A 1 353 ? -20.308 3.382 16.766 1.00 89.00 353 LEU A C 1
ATOM 2860 O O . LEU A 1 353 ? -20.601 3.964 17.846 1.00 89.00 353 LEU A O 1
#

Sequence (353 aa):
MLTDIFAYRYLDSPIWDSFDENARRLLVQGFRIVAEQLFPYYDANGNEKSEARAIWGGLNKKLAMELGLKDLSSPIYGYYSDWNGNKHWVSGSWPKITVCENFVLAEYDGSVTADQFVKERLSFIELAFRQREEKLSELNASLDKRVQQAELEAKMKPARGLRLPGSPGDALRAWNQNQNEMFRASCNELNERFRRSRVKLHYHNGFIQISEDEAVLRQIEQPFWNLVGDPMWQSVDHDMKEAIDLRDSGGRDPALFAAKALESAIKIISDVKGWTRGTEKGAANYIDNLRAKANGEFINGWERENLVEFFSKVRNPFGHGAGSDPIPELSVPQTDWAIEFCMIWTKSLIRRL

Nearest PDB structures (foldseek):
  1qja-assembly1_B  TM=2.410E-01  e=9.680E-01  Homo sapiens
  5ue0-assembly1_A  TM=1.972E-01  e=2.284E+00  Chlamydia trachomatis L2/434/Bu

Mean predicted aligned error: 7.66 Å

InterPro domains:
  IPR049503 HEPN, AbiJ-N-terminal domain 4 [PF18863] (4-226)

Solvent-accessible surface area (backbone atoms only — not comparable to full-atom values): 19750 Å² total; per-residue (Å²): 130,88,74,90,41,54,37,69,62,37,65,86,38,91,82,39,95,60,79,47,72,51,57,55,48,45,44,50,51,47,49,45,46,44,44,68,71,73,47,50,44,51,49,100,85,68,47,77,36,71,68,33,53,51,50,36,45,47,53,38,50,56,52,11,55,71,73,74,39,94,50,61,33,74,53,58,50,73,49,77,44,76,55,97,88,41,82,39,84,47,70,54,70,54,57,50,60,54,20,49,46,53,42,50,65,49,82,87,82,72,88,58,55,39,32,59,54,51,30,54,39,49,25,53,48,35,52,53,52,27,55,51,51,52,53,50,50,54,50,59,75,45,38,65,63,52,30,54,49,43,45,50,53,58,71,72,49,82,84,84,70,94,70,79,91,76,57,65,32,58,52,51,52,52,51,52,50,50,55,52,51,56,48,52,50,51,50,53,50,51,33,50,46,27,55,76,53,71,44,52,43,39,67,56,97,57,41,66,44,83,47,89,47,72,64,52,39,66,71,36,48,51,59,25,52,70,59,34,69,41,78,94,30,46,67,27,42,51,28,38,51,53,14,49,50,19,57,67,42,72,45,83,64,24,37,41,30,14,43,48,14,32,46,46,44,49,45,52,53,33,51,78,72,66,60,64,80,90,74,70,87,49,65,57,48,47,47,48,46,41,42,29,72,94,64,71,36,77,38,54,71,69,58,45,52,52,52,44,48,44,45,60,69,60,25,44,63,71,75,44,84,48,83,93,51,78,71,80,76,73,54,72,71,55,36,51,49,42,37,51,49,25,38,48,49,40,40,56,54,62,75,70,109